Protein AF-0000000080431669 (afdb_homodimer)

Radius of gyration: 17.35 Å; Cα contacts (8 Å, |Δi|>4): 253; chains: 2; bounding box: 33×53×40 Å

Sequence (192 aa):
MTQACHAATAILHITCEDENTKEYLSDLDNMHKVVLETKNEGSLEKLATVLTEHQIPHKKWIEQPENIPTALATAPLRSRSPEVLEAFKKCCSLYRMTQACHAATAILHITCEDENTKEYLSDLDNMHKVVLETKNEGSLEKLATVLTEHQIPHKKWIEQPENIPTALATAPLRSRSPEVLEAFKKCCSLYR

pLDDT: mean 91.71, std 6.92, range [52.09, 97.75]

Solvent-accessible surface area (backbone atoms only — not comparable to full-atom values): 10993 Å² total; per-residue (Å²): 112,69,51,43,40,50,11,38,47,43,21,47,62,76,34,50,84,38,66,51,34,40,57,51,63,70,41,65,90,71,64,82,84,86,67,66,35,56,83,45,64,68,33,47,50,52,40,52,50,53,33,54,76,69,71,46,60,60,25,73,25,61,42,79,89,82,67,40,69,77,26,66,18,61,44,64,67,92,74,72,54,72,67,54,50,48,40,46,60,73,26,32,42,80,56,125,110,69,50,42,40,50,11,39,46,42,21,47,59,76,35,49,85,37,66,52,34,41,58,51,63,69,40,65,89,70,64,83,85,87,67,65,35,56,81,45,64,67,34,47,50,51,40,52,50,54,34,53,75,69,71,46,60,62,25,74,25,60,42,80,89,82,68,40,69,77,26,66,17,61,43,64,68,93,73,72,53,71,68,56,51,48,39,47,59,73,28,31,42,79,57,124

Organism: Mucor circinelloides f. circinelloides (strain 1006PhL) (NCBI:txid1220926)

Nearest PDB structures (foldseek):
  1q7s-assembly3_B  TM=7.287E-01  e=8.624E-03  Homo sapiens
  2zv3-assembly2_C  TM=7.664E-01  e=6.042E-02  Methanocaldococcus jannaschii DSM 2661
  1rlk-assembly1_A  TM=7.535E-01  e=9.665E-02  Thermoplasma acidophilum
  1q7s-assembly3_A  TM=7.183E-01  e=1.446E-01  Homo sapiens
  2zv3-assembly5_I-2  TM=7.320E-01  e=3.026E-01  Methanocaldococcus jannaschii DSM 2661

Secondary structure (DSSP, 8-state):
-HHHHHHHHHHHHHTTTSHHHHHHHT-GGG-----EEESSHHHHHHHHHHHHHTT--EEEEEETTTTEEEEEEEPP-S---HHHHHHHHHHEEE--/-HHHHHHHHHHHHHTTTSHHHHHHHT-GGG-----EEESSHHHHHHHHHHHHHTT--EEEEEETTTTEEEEEEEPP-S---HHHHHHHHHHEEE--

Structure (mmCIF, N/CA/C/O backbone):
data_AF-0000000080431669-model_v1
#
loop_
_entity.id
_entity.type
_entity.pdbx_description
1 polymer 'peptidyl-tRNA hydrolase'
#
loop_
_atom_site.group_PDB
_atom_site.id
_atom_site.type_symbol
_atom_site.label_atom_id
_atom_site.label_alt_id
_atom_site.label_comp_id
_atom_site.label_asym_id
_atom_site.label_entity_id
_atom_site.label_seq_id
_atom_site.pdbx_PDB_ins_code
_atom_site.Cartn_x
_atom_site.Cartn_y
_atom_site.Cartn_z
_atom_site.occupancy
_atom_site.B_iso_or_equiv
_atom_site.auth_seq_id
_atom_site.auth_comp_id
_atom_site.auth_asym_id
_atom_site.auth_atom_id
_atom_site.pdbx_PDB_model_num
ATOM 1 N N . MET A 1 1 ? 9.859 1.771 1.278 1 65.81 1 MET A N 1
ATOM 2 C CA . MET A 1 1 ? 8.75 1.591 0.352 1 65.81 1 MET A CA 1
ATOM 3 C C . MET A 1 1 ? 7.672 0.699 0.962 1 65.81 1 MET A C 1
ATOM 5 O O . MET A 1 1 ? 6.492 1.06 0.971 1 65.81 1 MET A O 1
ATOM 9 N N . THR A 1 2 ? 8.102 -0.31 1.736 1 80.06 2 THR A N 1
ATOM 10 C CA . THR A 1 2 ? 7.133 -1.214 2.348 1 80.06 2 THR A CA 1
ATOM 11 C C . THR A 1 2 ? 6.371 -0.514 3.469 1 80.06 2 THR A C 1
ATOM 13 O O . THR A 1 2 ? 5.152 -0.668 3.592 1 80.06 2 THR A O 1
ATOM 16 N N . GLN A 1 3 ? 7.051 0.441 4.066 1 86.44 3 GLN A N 1
ATOM 17 C CA . GLN A 1 3 ? 6.457 1.105 5.223 1 86.44 3 GLN A CA 1
ATOM 18 C C . GLN A 1 3 ? 5.367 2.082 4.797 1 86.44 3 GLN A C 1
ATOM 20 O O . GLN A 1 3 ? 4.309 2.154 5.426 1 86.44 3 GLN A O 1
ATOM 25 N N . ALA A 1 4 ? 5.629 2.77 3.707 1 89.62 4 ALA A N 1
ATOM 26 C CA . ALA A 1 4 ? 4.617 3.68 3.174 1 89.62 4 ALA A CA 1
ATOM 27 C C . ALA A 1 4 ? 3.373 2.916 2.73 1 89.62 4 ALA A C 1
ATOM 29 O O . ALA A 1 4 ? 2.25 3.395 2.904 1 89.62 4 ALA A O 1
ATOM 30 N N . CYS A 1 5 ? 3.592 1.761 2.24 1 91.06 5 CYS A N 1
ATOM 31 C CA . CYS A 1 5 ? 2.469 0.933 1.815 1 91.06 5 CYS A CA 1
ATOM 32 C C . CYS A 1 5 ? 1.636 0.488 3.012 1 91.06 5 CYS A C 1
ATOM 34 O O . CYS A 1 5 ? 0.406 0.459 2.943 1 91.06 5 CYS A O 1
ATOM 36 N N . HIS A 1 6 ? 2.371 0.183 4.129 1 92.69 6 HIS A N 1
ATOM 37 C CA . HIS A 1 6 ? 1.657 -0.188 5.344 1 92.69 6 HIS A CA 1
ATOM 38 C C . HIS A 1 6 ? 0.821 0.975 5.867 1 92.69 6 HIS A C 1
ATOM 40 O O . HIS A 1 6 ? -0.357 0.804 6.188 1 92.69 6 HIS A O 1
ATOM 46 N N . ALA A 1 7 ? 1.429 2.115 5.895 1 94.81 7 ALA A N 1
ATOM 47 C CA . ALA A 1 7 ? 0.715 3.303 6.359 1 94.81 7 ALA A CA 1
ATOM 48 C C . ALA A 1 7 ? -0.489 3.602 5.469 1 94.81 7 ALA A C 1
ATOM 50 O O . ALA A 1 7 ? -1.577 3.9 5.969 1 94.81 7 ALA A O 1
ATOM 51 N N . ALA A 1 8 ? -0.297 3.449 4.156 1 94.38 8 ALA A N 1
ATOM 52 C CA . ALA A 1 8 ? -1.372 3.709 3.203 1 94.38 8 ALA A CA 1
ATOM 53 C C . ALA A 1 8 ? -2.52 2.719 3.385 1 94.38 8 ALA A C 1
ATOM 55 O O . ALA A 1 8 ? -3.688 3.113 3.422 1 94.38 8 ALA A O 1
ATOM 56 N N . THR A 1 9 ? -2.168 1.545 3.564 1 93.94 9 THR A N 1
ATOM 57 C CA . THR A 1 9 ? -3.174 0.508 3.77 1 93.94 9 THR A CA 1
ATOM 58 C C . THR A 1 9 ? -3.947 0.754 5.062 1 93.94 9 THR A C 1
ATOM 60 O O . THR A 1 9 ? -5.18 0.685 5.078 1 93.94 9 THR A O 1
ATOM 63 N N . ALA A 1 10 ? -3.229 1.05 6.094 1 95.19 10 ALA A N 1
ATOM 64 C CA . ALA A 1 10 ? -3.844 1.271 7.398 1 95.19 10 ALA A CA 1
ATOM 65 C C . ALA A 1 10 ? -4.828 2.436 7.352 1 95.19 10 ALA A C 1
ATOM 67 O O . ALA A 1 10 ? -5.953 2.326 7.844 1 95.19 10 ALA A O 1
ATOM 68 N N . ILE A 1 11 ? -4.469 3.496 6.719 1 97.12 11 ILE A N 1
ATOM 69 C CA . ILE A 1 11 ? -5.301 4.691 6.754 1 97.12 11 ILE A CA 1
ATOM 70 C C . ILE A 1 11 ? -6.551 4.477 5.902 1 97.12 11 ILE A C 1
ATOM 72 O O . ILE A 1 11 ? -7.633 4.969 6.238 1 97.12 11 ILE A O 1
ATOM 76 N N . LEU A 1 12 ? -6.418 3.666 4.836 1 95.88 12 LEU A N 1
ATOM 77 C CA . LEU A 1 12 ? -7.586 3.369 4.016 1 95.88 12 LEU A CA 1
ATOM 78 C C . LEU A 1 12 ? -8.586 2.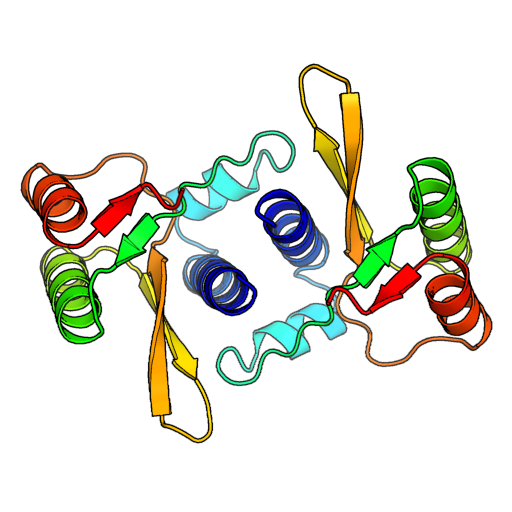514 4.789 1 95.88 12 LEU A C 1
ATOM 80 O O . LEU A 1 12 ? -9.797 2.674 4.633 1 95.88 12 LEU A O 1
ATOM 84 N N . HIS A 1 13 ? -8.062 1.683 5.602 1 94.19 13 HIS A N 1
ATOM 85 C CA . HIS A 1 13 ? -8.938 0.888 6.457 1 94.19 13 HIS A CA 1
ATOM 86 C C . HIS A 1 13 ? -9.602 1.754 7.52 1 94.19 13 HIS A C 1
ATOM 88 O O . HIS A 1 13 ? -10.812 1.662 7.73 1 94.19 13 HIS A O 1
ATOM 94 N N . ILE A 1 14 ? -8.844 2.619 8.125 1 95.81 14 ILE A N 1
ATOM 95 C CA . ILE A 1 14 ? -9.312 3.482 9.211 1 95.81 14 ILE A CA 1
ATOM 96 C C . ILE A 1 14 ? -10.406 4.406 8.688 1 95.81 14 ILE A C 1
ATOM 98 O O . ILE A 1 14 ? -11.391 4.668 9.391 1 95.81 14 ILE A O 1
ATOM 102 N N . THR A 1 15 ? -10.25 4.785 7.445 1 97.06 15 THR A N 1
ATOM 103 C CA . THR A 1 15 ? -11.18 5.77 6.895 1 97.06 15 THR A CA 1
ATOM 104 C C . THR A 1 15 ? -12.117 5.125 5.887 1 97.06 15 THR A C 1
ATOM 106 O O . THR A 1 15 ? -12.594 5.785 4.961 1 97.06 15 THR A O 1
ATOM 109 N N . CYS A 1 16 ? -12.305 3.855 5.98 1 93.69 16 CYS A N 1
ATOM 110 C CA . CYS A 1 16 ? -13.023 3.074 4.98 1 93.69 16 CYS A CA 1
ATOM 111 C C . CYS A 1 16 ? -14.461 3.562 4.832 1 93.69 16 CYS A C 1
ATOM 113 O O . CYS A 1 16 ? -15.07 3.396 3.777 1 93.69 16 CYS A O 1
ATOM 115 N N . GLU A 1 17 ? -15.039 4.273 5.84 1 94.56 17 GLU A N 1
ATOM 116 C CA . GLU A 1 17 ? -16.422 4.746 5.789 1 94.56 17 GLU A CA 1
ATOM 117 C C . GLU A 1 17 ? -16.484 6.199 5.332 1 94.56 17 GLU A C 1
ATOM 119 O O . GLU A 1 17 ? -17.578 6.738 5.117 1 94.56 17 GLU A O 1
ATOM 124 N N . ASP A 1 18 ? -15.336 6.82 5.219 1 96 18 ASP A N 1
ATOM 125 C CA . ASP A 1 18 ? -15.297 8.195 4.727 1 96 18 ASP A CA 1
ATOM 126 C C . ASP A 1 18 ? -15.617 8.25 3.232 1 96 18 ASP A C 1
ATOM 128 O O . ASP A 1 18 ? -15.195 7.379 2.469 1 96 18 ASP A O 1
ATOM 132 N N . GLU A 1 19 ? -16.25 9.242 2.801 1 95.62 19 GLU A N 1
ATOM 133 C CA . GLU A 1 19 ? -16.672 9.383 1.41 1 95.62 19 GLU A CA 1
ATOM 134 C C . GLU A 1 19 ? -15.477 9.445 0.471 1 95.62 19 GLU A C 1
ATOM 136 O O . GLU A 1 19 ? -15.492 8.828 -0.599 1 95.62 19 GLU A O 1
ATOM 141 N N . ASN A 1 20 ? -14.5 10.18 0.853 1 94.5 20 ASN A N 1
ATOM 142 C CA . ASN A 1 20 ? -13.305 10.297 0.014 1 94.5 20 ASN A CA 1
ATOM 143 C C . ASN A 1 20 ? -12.633 8.938 -0.188 1 94.5 20 ASN A C 1
ATOM 145 O O . ASN A 1 20 ? -12.188 8.625 -1.293 1 94.5 20 ASN A O 1
ATOM 149 N N . THR A 1 21 ? -12.531 8.172 0.882 1 96.19 21 THR A N 1
ATOM 150 C CA . THR A 1 21 ? -11.914 6.855 0.802 1 96.19 21 THR A CA 1
ATOM 151 C C . THR A 1 21 ? -12.758 5.91 -0.044 1 96.19 21 THR A C 1
ATOM 153 O O . THR A 1 21 ? -12.227 5.18 -0.886 1 96.19 21 THR A O 1
ATOM 156 N N . LYS A 1 22 ? -14.062 5.984 0.138 1 95.38 22 LYS A N 1
ATOM 157 C CA . LYS A 1 22 ? -14.961 5.16 -0.662 1 95.38 22 LYS A CA 1
ATOM 158 C C . LYS A 1 22 ? -14.82 5.477 -2.148 1 95.38 22 LYS A C 1
ATOM 160 O O . LYS A 1 22 ? -14.758 4.566 -2.979 1 95.38 22 LYS A O 1
ATOM 165 N N . GLU A 1 23 ? -14.828 6.707 -2.414 1 94.94 23 GLU A N 1
ATOM 166 C CA . GLU A 1 23 ? -14.68 7.121 -3.807 1 94.94 23 GLU A CA 1
ATOM 167 C C . GLU A 1 23 ? -13.352 6.633 -4.383 1 94.94 23 GLU A C 1
ATOM 169 O O . GLU A 1 23 ? -13.305 6.129 -5.508 1 94.94 23 GLU A O 1
ATOM 174 N N . TYR A 1 24 ? -12.305 6.746 -3.637 1 94.69 24 TYR A N 1
ATOM 175 C CA . TYR A 1 24 ? -10.969 6.324 -4.039 1 94.69 24 TYR A CA 1
ATOM 176 C C . TYR A 1 24 ? -10.938 4.832 -4.355 1 94.69 24 TYR A C 1
ATOM 178 O O . TYR A 1 24 ? -10.359 4.414 -5.359 1 94.69 24 TYR A O 1
ATOM 186 N N . LEU A 1 25 ? -11.633 4.047 -3.537 1 94.44 25 LEU A N 1
ATOM 187 C CA . LEU A 1 25 ? -11.586 2.592 -3.639 1 94.44 25 LEU A CA 1
ATOM 188 C C . LEU A 1 25 ? -12.641 2.082 -4.613 1 94.44 25 LEU A C 1
ATOM 190 O O . LEU A 1 25 ? -12.688 0.889 -4.922 1 94.44 25 LEU A O 1
ATOM 194 N N . SER A 1 26 ? -13.484 3 -5.137 1 93.62 26 SER A N 1
A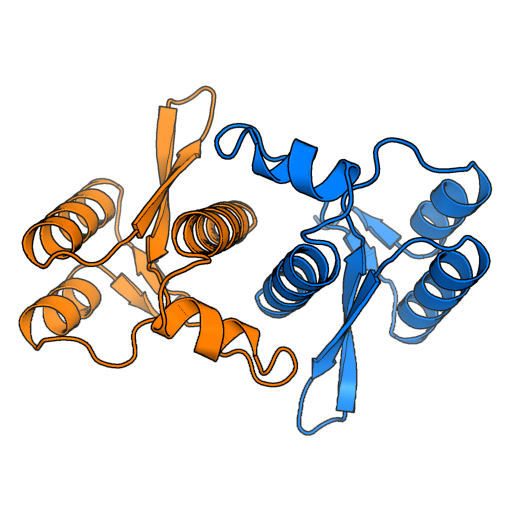TOM 195 C CA . SER A 1 26 ? -14.562 2.611 -6.039 1 93.62 26 SER A CA 1
ATOM 196 C C . SER A 1 26 ? -14.039 2.361 -7.449 1 93.62 26 SER A C 1
ATOM 198 O O . SER A 1 26 ? -14.711 1.732 -8.266 1 93.62 26 SER A O 1
ATOM 200 N N . ASP A 1 27 ? -12.836 2.883 -7.797 1 91.5 27 ASP A N 1
ATOM 201 C CA . ASP A 1 27 ? -12.195 2.664 -9.086 1 91.5 27 ASP A CA 1
ATOM 202 C C . ASP A 1 27 ? -10.766 2.152 -8.914 1 91.5 27 ASP A C 1
ATOM 204 O O . ASP A 1 27 ? -9.805 2.889 -9.141 1 91.5 27 ASP A O 1
ATOM 208 N N . LEU A 1 28 ? -10.641 0.908 -8.68 1 91.38 28 LEU A N 1
ATOM 209 C CA . LEU A 1 28 ? -9.391 0.284 -8.258 1 91.38 28 LEU A CA 1
ATOM 210 C C . LEU A 1 28 ? -8.383 0.273 -9.398 1 91.38 28 LEU A C 1
ATOM 212 O O . LEU A 1 28 ? -7.172 0.18 -9.164 1 91.38 28 LEU A O 1
ATOM 216 N N . ASP A 1 29 ? -8.758 0.369 -10.625 1 89.31 29 ASP A N 1
ATOM 217 C CA . ASP A 1 29 ? -7.855 0.318 -11.766 1 89.31 29 ASP A CA 1
ATOM 218 C C . ASP A 1 29 ? -7.273 1.697 -12.07 1 89.31 29 ASP A C 1
ATOM 220 O O . ASP A 1 29 ? -6.332 1.82 -12.852 1 89.31 29 ASP A O 1
ATOM 224 N N . ASN A 1 30 ? -7.855 2.779 -11.383 1 87 30 ASN A N 1
ATOM 225 C CA . ASN A 1 30 ? -7.414 4.148 -11.633 1 87 30 ASN A CA 1
ATOM 226 C C . ASN A 1 30 ? -7.008 4.852 -10.336 1 87 30 ASN A C 1
ATOM 228 O O . ASN A 1 30 ? -7.23 6.055 -10.188 1 87 30 ASN A O 1
ATOM 232 N N . MET A 1 31 ? -6.484 4.039 -9.43 1 87 31 MET A N 1
ATOM 233 C CA . MET A 1 31 ? -5.984 4.629 -8.195 1 87 31 MET A CA 1
ATOM 234 C C . MET A 1 31 ? -4.719 5.441 -8.445 1 87 31 MET A C 1
ATOM 236 O O . MET A 1 31 ? -3.842 5.012 -9.195 1 87 31 MET A O 1
ATOM 240 N N . HIS A 1 32 ? -4.637 6.664 -7.914 1 83.44 32 HIS A N 1
ATOM 241 C CA . HIS A 1 32 ? -3.453 7.512 -8.023 1 83.44 32 HIS A CA 1
ATOM 242 C C . HIS A 1 32 ? -2.838 7.773 -6.652 1 83.44 32 HIS A C 1
ATOM 244 O O . HIS A 1 32 ? -3.557 8.016 -5.68 1 83.44 32 HIS A O 1
ATOM 250 N N . LYS A 1 33 ? -1.523 7.504 -6.617 1 83.88 33 LYS A N 1
ATOM 251 C CA . LYS A 1 33 ? -0.802 7.773 -5.375 1 83.88 33 LYS A CA 1
ATOM 252 C C . LYS A 1 33 ? 0.372 8.719 -5.617 1 83.88 33 LYS A C 1
ATOM 254 O O . LYS A 1 33 ? 0.95 8.734 -6.707 1 83.88 33 LYS A O 1
ATOM 259 N N . VAL A 1 34 ? 0.551 9.586 -4.617 1 85.38 34 VAL A N 1
ATOM 260 C CA . VAL A 1 34 ? 1.75 10.414 -4.586 1 85.38 34 VAL A CA 1
ATOM 261 C C . VAL A 1 34 ? 2.648 9.984 -3.43 1 85.38 34 VAL A C 1
ATOM 263 O O . VAL A 1 34 ? 2.172 9.773 -2.311 1 85.38 34 VAL A O 1
ATOM 266 N N . VAL A 1 35 ? 3.887 9.672 -3.811 1 88.38 35 VAL A N 1
ATOM 267 C CA . VAL A 1 35 ? 4.852 9.328 -2.773 1 88.38 35 VAL A CA 1
ATOM 268 C C . VAL A 1 35 ? 5.883 10.445 -2.635 1 88.38 35 VAL A C 1
ATOM 270 O O . VAL A 1 35 ? 6.5 10.852 -3.621 1 88.38 35 VAL A O 1
ATOM 273 N N . LEU A 1 36 ? 5.973 10.914 -1.499 1 90.31 36 LEU A N 1
ATOM 274 C CA . LEU A 1 36 ? 6.922 11.984 -1.192 1 90.31 36 LEU A CA 1
ATOM 275 C C . LEU A 1 36 ? 7.922 11.531 -0.131 1 90.31 36 LEU A C 1
ATOM 277 O O . LEU A 1 36 ? 7.656 10.586 0.615 1 90.31 36 LEU A O 1
ATOM 281 N N . GLU A 1 37 ? 9.086 12.117 -0.194 1 90.81 37 GLU A N 1
ATOM 282 C CA . GLU A 1 37 ? 10.109 11.867 0.819 1 90.81 37 GLU A CA 1
ATOM 283 C C . GLU A 1 37 ? 10.234 13.062 1.768 1 90.81 37 GLU A C 1
ATOM 285 O O . GLU A 1 37 ? 10.297 14.211 1.327 1 90.81 37 GLU A O 1
ATOM 290 N N . THR A 1 38 ? 10.195 12.68 2.998 1 92.19 38 THR A N 1
ATOM 291 C CA . THR A 1 38 ? 10.438 13.742 3.967 1 92.19 38 THR A CA 1
ATOM 292 C C . THR A 1 38 ? 11.93 13.93 4.211 1 92.19 38 THR A C 1
ATOM 294 O O . THR A 1 38 ? 12.711 12.984 4.055 1 92.19 38 THR A O 1
ATOM 297 N N . LYS A 1 39 ? 12.352 15.047 4.684 1 88.5 39 LYS A N 1
ATOM 298 C CA . LYS A 1 39 ? 13.75 15.398 4.887 1 88.5 39 LYS A CA 1
ATOM 299 C C . LYS A 1 39 ? 14.352 14.617 6.051 1 88.5 39 LYS A C 1
ATOM 301 O O . LYS A 1 39 ? 15.5 14.172 5.988 1 88.5 39 LYS A O 1
ATOM 306 N N . ASN A 1 40 ? 13.695 14.57 7.164 1 90.06 40 ASN A N 1
ATOM 307 C CA . ASN A 1 40 ? 14.078 13.852 8.375 1 90.06 40 ASN A CA 1
ATOM 308 C C . ASN A 1 40 ? 12.875 13.57 9.266 1 90.06 40 ASN A C 1
ATOM 310 O O . ASN A 1 40 ? 11.742 13.914 8.914 1 90.06 40 ASN A O 1
ATOM 314 N N . GLU A 1 41 ? 13.125 12.961 10.289 1 90.19 41 GLU A N 1
ATOM 315 C CA . GLU A 1 41 ? 12.07 12.609 11.242 1 90.19 41 GLU A CA 1
ATOM 316 C C . GLU A 1 41 ? 11.328 13.852 11.727 1 90.19 41 GLU A C 1
ATOM 318 O O . GLU A 1 41 ? 10.109 13.828 11.891 1 90.19 41 GLU A O 1
ATOM 323 N N . GLY A 1 42 ? 12.07 14.906 12 1 93.38 42 GLY A N 1
ATOM 324 C CA . GLY A 1 42 ? 11.453 16.141 12.438 1 93.38 42 GLY A CA 1
ATOM 325 C C . GLY A 1 42 ? 10.445 16.688 11.438 1 93.38 42 GLY A C 1
ATOM 326 O O . GLY A 1 42 ? 9.367 17.141 11.828 1 93.38 42 GLY A O 1
ATOM 327 N N . SER A 1 43 ? 10.758 16.641 10.172 1 95.06 43 SER A N 1
ATOM 328 C CA . SER A 1 43 ? 9.852 17.109 9.133 1 95.06 43 SER A CA 1
ATOM 329 C C . SER A 1 43 ? 8.602 16.25 9.055 1 95.06 43 SER A C 1
ATOM 331 O O . SER A 1 43 ? 7.504 16.75 8.797 1 95.06 43 SER A O 1
ATOM 333 N N . LEU A 1 44 ? 8.789 15 9.219 1 96.06 44 LEU A N 1
ATOM 334 C CA . LEU A 1 44 ? 7.637 14.102 9.227 1 96.06 44 LEU A CA 1
ATOM 335 C C . LEU A 1 44 ? 6.68 14.453 10.359 1 96.06 44 LEU A C 1
ATOM 337 O O . LEU A 1 44 ? 5.461 14.492 10.164 1 96.06 44 LEU A O 1
ATOM 341 N N . GLU A 1 45 ? 7.246 14.75 11.508 1 95.69 45 GLU A N 1
ATOM 342 C CA . GLU A 1 45 ? 6.434 15.117 12.664 1 95.69 45 GLU A CA 1
ATOM 343 C C . GLU A 1 45 ? 5.746 16.453 12.453 1 95.69 45 GLU A C 1
ATOM 345 O O . GLU A 1 45 ? 4.598 16.641 12.859 1 95.69 45 GLU A O 1
ATOM 350 N N . LYS A 1 46 ? 6.473 17.312 11.898 1 95.81 46 LYS A N 1
ATOM 351 C CA . LYS A 1 46 ? 5.875 18.609 11.594 1 95.81 46 LYS A CA 1
ATOM 352 C C . LYS A 1 46 ? 4.691 18.469 10.641 1 95.81 46 LYS A C 1
ATOM 354 O O . LYS A 1 46 ? 3.645 19.078 10.844 1 95.81 46 LYS A O 1
ATOM 359 N N . LEU A 1 47 ? 4.859 17.688 9.633 1 96.75 47 LEU A N 1
ATOM 360 C CA . LEU A 1 47 ? 3.773 17.422 8.695 1 96.75 47 LEU A CA 1
ATOM 361 C C . LEU A 1 47 ? 2.572 16.812 9.406 1 96.75 47 LEU A C 1
ATOM 363 O O . LEU A 1 47 ? 1.438 17.25 9.203 1 96.75 47 LEU A O 1
ATOM 367 N N . ALA A 1 48 ? 2.842 15.82 10.234 1 97.12 48 ALA A N 1
ATOM 368 C CA . ALA A 1 48 ? 1.774 15.164 10.984 1 97.12 48 ALA A CA 1
ATOM 369 C C . ALA A 1 48 ? 0.994 16.172 11.828 1 97.12 48 ALA A C 1
ATOM 371 O O . ALA A 1 48 ? -0.234 16.109 11.906 1 97.12 48 ALA A O 1
ATOM 372 N N . THR A 1 49 ? 1.711 17.062 12.43 1 97.38 49 THR A N 1
ATOM 373 C CA . THR A 1 49 ? 1.091 18.094 13.258 1 97.38 49 THR A CA 1
ATOM 374 C C . THR A 1 49 ? 0.164 18.969 12.422 1 97.38 49 THR A C 1
ATOM 376 O O . THR A 1 49 ? -0.975 19.234 12.82 1 97.38 49 THR A O 1
ATOM 379 N N . VAL A 1 50 ? 0.609 19.375 11.273 1 96.69 50 VAL A N 1
ATOM 380 C CA . VAL A 1 50 ? -0.193 20.219 10.398 1 96.69 50 VAL A CA 1
ATOM 381 C C . VAL A 1 50 ? -1.437 19.453 9.938 1 96.69 50 VAL A C 1
ATOM 383 O O . VAL A 1 50 ? -2.539 20.016 9.93 1 96.69 50 VAL A O 1
ATOM 386 N N . LEU A 1 51 ? -1.297 18.25 9.562 1 97.19 51 LEU A N 1
ATOM 387 C CA . LEU A 1 51 ? -2.422 17.422 9.117 1 97.19 51 LEU A CA 1
ATOM 388 C C . LEU A 1 51 ? -3.463 17.297 10.227 1 97.19 51 LEU A C 1
ATOM 390 O O . LEU A 1 51 ? -4.664 17.391 9.969 1 97.19 51 LEU A O 1
ATOM 394 N N . THR A 1 52 ? -2.959 17.109 11.438 1 97.44 52 THR A N 1
ATOM 395 C CA . THR A 1 52 ? -3.85 16.984 12.586 1 97.44 52 THR A CA 1
ATOM 396 C C . THR A 1 52 ? -4.598 18.297 12.828 1 97.44 52 THR A C 1
ATOM 398 O O . THR A 1 52 ? -5.809 18.297 13.062 1 97.44 52 THR A O 1
ATOM 401 N N . GLU A 1 53 ? -3.943 19.328 12.781 1 96.81 53 GLU A N 1
ATOM 402 C CA . GLU A 1 53 ? -4.535 20.656 13 1 96.81 53 GLU A CA 1
ATOM 403 C C . GLU A 1 53 ? -5.633 20.938 11.977 1 96.81 53 GLU A C 1
ATOM 405 O O . GLU A 1 53 ? -6.609 21.625 12.289 1 96.81 53 GLU A O 1
ATOM 410 N N . HIS A 1 54 ? -5.52 20.375 10.82 1 95.69 54 HIS A N 1
ATOM 411 C CA . HIS A 1 54 ? -6.477 20.656 9.75 1 95.69 54 HIS A CA 1
ATOM 412 C C . HIS A 1 54 ? -7.438 19.484 9.562 1 95.69 54 HIS A C 1
ATOM 414 O O . HIS A 1 54 ? -8.133 19.406 8.547 1 95.69 54 HIS A O 1
ATOM 420 N N . GLN A 1 55 ? -7.395 18.484 10.453 1 95.31 55 GLN A N 1
ATOM 421 C CA . GLN A 1 55 ? -8.336 17.375 10.547 1 95.31 55 GLN A CA 1
ATOM 422 C C . GLN A 1 55 ? -8.25 16.484 9.312 1 95.31 55 GLN A C 1
ATOM 424 O O . GLN A 1 55 ? -9.281 16.031 8.797 1 95.31 55 GLN A O 1
ATOM 429 N N . ILE A 1 56 ? -7.074 16.344 8.836 1 96.19 56 ILE A N 1
ATOM 430 C CA . ILE A 1 56 ? -6.824 15.398 7.754 1 96.19 56 ILE A CA 1
ATOM 431 C C . ILE A 1 56 ? -6.445 14.039 8.336 1 96.19 56 ILE A C 1
ATOM 433 O O . ILE A 1 56 ? -5.383 13.891 8.945 1 96.19 56 ILE A O 1
ATOM 437 N N . PRO A 1 57 ? -7.266 13.07 8.172 1 97.5 57 PRO A N 1
ATOM 438 C CA . PRO A 1 57 ? -6.914 11.75 8.695 1 97.5 57 PRO A CA 1
ATOM 439 C C . PRO A 1 57 ? -5.609 11.211 8.102 1 97.5 57 PRO A C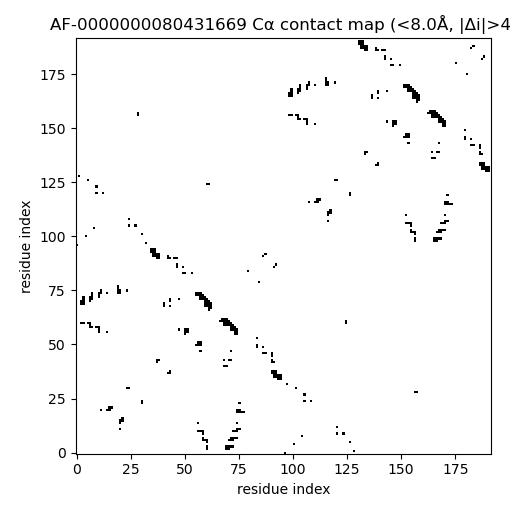 1
ATOM 441 O O . PRO A 1 57 ? -5.379 11.328 6.898 1 97.5 57 PRO A O 1
ATOM 444 N N . HIS A 1 58 ? -4.777 10.672 8.953 1 97.75 58 HIS A N 1
ATOM 445 C CA . HIS A 1 58 ? -3.488 10.125 8.539 1 97.75 58 HIS A CA 1
ATOM 446 C C . HIS A 1 58 ? -3.004 9.062 9.516 1 97.75 58 HIS A C 1
ATOM 448 O O . HIS A 1 58 ? -3.508 8.969 10.641 1 97.75 58 HIS A O 1
ATOM 454 N N . LYS A 1 59 ? -2.148 8.195 9.008 1 97.12 59 LYS A N 1
ATOM 455 C CA . LYS A 1 59 ? -1.54 7.129 9.797 1 97.12 59 LYS A CA 1
ATOM 456 C C . LYS A 1 59 ? -0.018 7.172 9.695 1 97.12 59 LYS A C 1
ATOM 458 O O . LYS A 1 59 ? 0.538 7.203 8.594 1 97.12 59 LYS A O 1
ATOM 463 N N . LYS A 1 60 ? 0.611 7.234 10.859 1 96.31 60 LYS A N 1
ATOM 464 C CA . LYS A 1 60 ? 2.061 7.07 10.93 1 96.31 60 LYS A CA 1
ATOM 465 C C . LYS A 1 60 ? 2.438 5.605 11.125 1 96.31 60 LYS A C 1
ATOM 467 O O . LYS A 1 60 ? 1.81 4.895 11.914 1 96.31 60 LYS A O 1
ATOM 472 N N . TRP A 1 61 ? 3.432 5.219 10.383 1 94.19 61 TRP A N 1
ATOM 473 C CA . TRP A 1 61 ? 3.996 3.893 10.609 1 94.19 61 TRP A CA 1
ATOM 474 C C . TRP A 1 61 ? 5.223 3.971 11.516 1 94.19 61 TRP A C 1
ATOM 476 O O . TRP A 1 61 ? 6.18 4.684 11.211 1 94.19 61 TRP A O 1
ATOM 486 N N . ILE A 1 62 ? 5.195 3.207 12.539 1 93.12 62 ILE A N 1
ATOM 487 C CA . ILE A 1 62 ? 6.289 3.188 13.508 1 93.12 62 ILE A CA 1
ATOM 488 C C . ILE A 1 62 ? 7.113 1.917 13.328 1 93.12 62 ILE A C 1
ATOM 490 O O . ILE A 1 62 ? 6.602 0.808 13.492 1 93.12 62 ILE A O 1
ATOM 494 N N . GLU A 1 63 ? 8.344 2.15 12.953 1 88.19 63 GLU A N 1
ATOM 495 C CA . GLU A 1 63 ? 9.25 1.021 12.758 1 88.19 63 GLU A CA 1
ATOM 496 C C . GLU A 1 63 ? 9.688 0.431 14.094 1 88.19 63 GLU A C 1
ATOM 498 O O . GLU A 1 63 ? 10.078 1.165 15.008 1 88.19 63 GLU A O 1
ATOM 503 N N . GLN A 1 64 ? 9.43 -0.857 14.195 1 87.38 64 GLN A N 1
ATOM 504 C CA . GLN A 1 64 ? 9.859 -1.582 15.383 1 87.38 64 GLN A CA 1
ATOM 505 C C . GLN A 1 64 ? 11.172 -2.324 15.133 1 87.38 64 GLN A C 1
ATOM 507 O O . GLN A 1 64 ? 11.445 -2.73 14 1 87.38 64 GLN A O 1
ATOM 512 N N . PRO A 1 65 ? 12.102 -2.383 16.141 1 89.69 65 PRO A N 1
ATOM 513 C CA . PRO A 1 65 ? 11.969 -2.049 17.547 1 89.69 65 PRO A CA 1
ATOM 514 C C . PRO A 1 65 ? 12.398 -0.616 17.859 1 89.69 65 PRO A C 1
ATOM 516 O O . PRO A 1 65 ? 12.242 -0.154 19 1 89.69 65 PRO A O 1
ATOM 519 N N . GLU A 1 66 ? 12.945 0.156 16.906 1 88.31 66 GLU A N 1
ATOM 520 C CA . GLU A 1 66 ? 13.477 1.498 17.125 1 88.31 66 GLU A CA 1
ATOM 521 C C . GLU A 1 66 ? 12.375 2.467 17.547 1 88.31 66 GLU A C 1
ATOM 523 O O . GLU A 1 66 ? 12.656 3.508 18.156 1 88.31 66 GLU A O 1
ATOM 528 N N . ASN A 1 67 ? 11.078 2.162 17.281 1 90.5 67 ASN A N 1
ATOM 529 C CA . ASN A 1 67 ? 9.922 2.961 17.672 1 90.5 67 ASN A CA 1
ATOM 530 C C . ASN A 1 67 ? 9.977 4.363 17.062 1 90.5 67 ASN A C 1
ATOM 532 O O . ASN A 1 67 ? 9.727 5.352 17.75 1 90.5 67 ASN A O 1
ATOM 536 N N . ILE A 1 68 ? 10.391 4.434 15.797 1 91.12 68 ILE A N 1
ATOM 537 C CA . ILE A 1 68 ? 10.492 5.719 15.109 1 91.12 68 ILE A CA 1
ATOM 538 C C . ILE A 1 68 ? 9.531 5.742 13.922 1 91.12 68 ILE A C 1
ATOM 540 O O . ILE A 1 68 ? 9.367 4.738 13.227 1 91.12 68 ILE A O 1
ATOM 544 N N . PRO A 1 69 ? 8.961 6.898 13.766 1 93.62 69 PRO A N 1
ATOM 545 C CA . PRO A 1 69 ? 8.125 7.016 12.578 1 93.62 69 PRO A CA 1
ATOM 546 C C . PRO A 1 69 ? 8.93 6.996 11.281 1 93.62 69 PRO A C 1
ATOM 548 O O . PRO A 1 69 ? 9.898 7.742 11.141 1 93.62 69 PRO A O 1
ATOM 551 N N . THR A 1 70 ? 8.547 6.141 10.352 1 92.69 70 THR A N 1
ATOM 552 C CA . THR A 1 70 ? 9.312 6.008 9.117 1 92.69 70 THR A CA 1
ATOM 553 C C . THR A 1 70 ? 8.453 6.34 7.906 1 92.69 70 THR A C 1
ATOM 555 O O . THR A 1 70 ? 8.969 6.523 6.801 1 92.69 70 THR A O 1
ATOM 558 N N . ALA A 1 71 ? 7.141 6.387 8.094 1 94.12 71 ALA A N 1
ATOM 559 C CA . ALA A 1 71 ? 6.242 6.715 6.988 1 94.12 71 ALA A CA 1
ATOM 560 C C . ALA A 1 71 ? 4.93 7.305 7.504 1 94.12 71 ALA A C 1
ATOM 562 O O . ALA A 1 71 ? 4.578 7.125 8.672 1 94.12 71 ALA A O 1
ATOM 563 N N . LEU A 1 72 ? 4.27 8.016 6.672 1 96.69 72 LEU A N 1
ATOM 564 C CA . LEU A 1 72 ? 2.969 8.609 6.945 1 96.69 72 LEU A CA 1
ATOM 565 C C . LEU A 1 72 ? 2.094 8.602 5.695 1 96.69 72 LEU A C 1
ATOM 567 O O . LEU A 1 72 ? 2.574 8.898 4.598 1 96.69 72 LEU A O 1
ATOM 571 N N . ALA A 1 73 ? 0.886 8.227 5.898 1 96.62 73 ALA A N 1
ATOM 572 C CA . ALA A 1 73 ? -0.07 8.281 4.797 1 96.62 73 ALA A CA 1
ATOM 573 C C . ALA A 1 73 ? -1.323 9.055 5.195 1 96.62 73 ALA A C 1
ATOM 575 O O . ALA A 1 73 ? -1.821 8.906 6.316 1 96.62 73 ALA A O 1
ATOM 576 N N . THR A 1 74 ? -1.773 9.836 4.277 1 97.19 74 THR A N 1
ATOM 577 C CA . THR A 1 74 ? -3.059 10.5 4.477 1 97.19 74 THR A CA 1
ATOM 578 C C . THR A 1 74 ? -4.188 9.688 3.846 1 97.19 74 THR A C 1
ATOM 580 O O . THR A 1 74 ? -3.951 8.891 2.934 1 97.19 74 THR A O 1
ATOM 583 N N . ALA A 1 75 ? -5.387 9.93 4.422 1 96.56 75 ALA A N 1
ATOM 584 C CA . ALA A 1 75 ? -6.555 9.5 3.656 1 96.56 75 ALA A CA 1
ATOM 585 C C . ALA A 1 75 ? -6.613 10.203 2.301 1 96.56 75 ALA A C 1
ATOM 587 O O . ALA A 1 75 ? -5.941 11.211 2.09 1 96.56 75 ALA A O 1
ATOM 588 N N . PRO A 1 76 ? -7.312 9.555 1.33 1 95.31 76 PRO A N 1
ATOM 589 C CA . PRO A 1 76 ? -7.5 10.258 0.058 1 95.31 76 PRO A CA 1
ATOM 590 C C . PRO A 1 76 ? -8.086 11.656 0.236 1 95.31 76 PRO A C 1
ATOM 592 O O . PRO A 1 76 ? -9.016 11.844 1.021 1 95.31 76 PRO A O 1
ATOM 595 N N . LEU A 1 77 ? -7.438 12.555 -0.399 1 91.94 77 LEU A N 1
ATOM 596 C CA . LEU A 1 77 ? -7.863 13.945 -0.306 1 91.94 77 LEU A CA 1
ATOM 597 C C . LEU A 1 77 ? -8.406 14.438 -1.644 1 91.94 77 LEU A C 1
ATOM 599 O O . LEU A 1 77 ? -7.75 14.281 -2.678 1 91.94 77 LEU A O 1
ATOM 603 N N . ARG A 1 78 ? -9.555 14.938 -1.642 1 87.62 78 ARG A N 1
ATOM 604 C CA . ARG A 1 78 ? -10.086 15.547 -2.852 1 87.62 78 ARG A CA 1
ATOM 605 C C . ARG A 1 78 ? -9.461 16.922 -3.094 1 87.62 78 ARG A C 1
ATOM 607 O O . ARG A 1 78 ? -9.242 17.312 -4.242 1 87.62 78 ARG A O 1
ATOM 614 N N . SER A 1 79 ? -9.305 17.641 -2.012 1 87.31 79 SER A N 1
ATOM 615 C CA . SER A 1 79 ? -8.688 18.953 -2.031 1 87.31 79 SER A CA 1
ATOM 616 C C . SER A 1 79 ? -7.824 19.188 -0.794 1 87.31 79 SER A C 1
ATOM 618 O O . SER A 1 79 ? -7.992 18.5 0.219 1 87.31 79 SER A O 1
ATOM 620 N N . ARG A 1 80 ? -6.785 20.016 -1.007 1 88.56 80 ARG A N 1
ATOM 621 C CA . ARG A 1 80 ? -5.91 20.391 0.098 1 88.56 80 ARG A CA 1
ATOM 622 C C . ARG A 1 80 ? -5.898 21.906 0.291 1 88.56 80 ARG A C 1
ATOM 624 O O . ARG A 1 80 ? -5.824 22.656 -0.681 1 88.56 80 ARG A O 1
ATOM 631 N N . SER A 1 81 ? -6.051 22.297 1.521 1 92.81 81 SER A N 1
ATOM 632 C CA . SER A 1 81 ? -5.934 23.734 1.805 1 92.81 81 SER A CA 1
ATOM 633 C C . SER A 1 81 ? -4.539 24.25 1.472 1 92.81 81 SER A C 1
ATOM 635 O O . SER A 1 81 ? -3.588 23.469 1.376 1 92.81 81 SER A O 1
ATOM 637 N N . PRO A 1 82 ? -4.438 25.531 1.258 1 94.19 82 PRO A N 1
ATOM 638 C CA . PRO A 1 82 ? -3.117 26.109 1.009 1 94.19 82 PRO A CA 1
ATOM 639 C C . PRO A 1 82 ? -2.107 25.781 2.105 1 94.19 82 PRO A C 1
ATOM 641 O O . PRO A 1 82 ? -0.927 25.562 1.817 1 94.19 82 PRO A O 1
ATOM 644 N N . GLU A 1 83 ? -2.629 25.719 3.316 1 94 83 GLU A N 1
ATOM 645 C CA 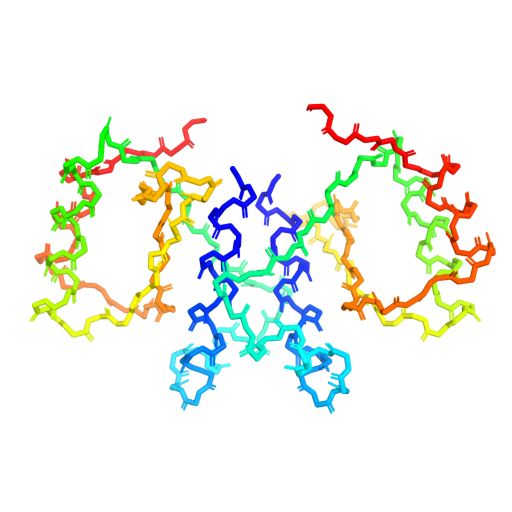. GLU A 1 83 ? -1.744 25.422 4.441 1 94 83 GLU A CA 1
ATOM 646 C C . GLU A 1 83 ? -1.2 24 4.359 1 94 83 GLU A C 1
ATOM 648 O O . GLU A 1 83 ? -0.021 23.766 4.629 1 94 83 GLU A O 1
ATOM 653 N N . VAL A 1 84 ? -2.059 23.109 4.031 1 93.75 84 VAL A N 1
ATOM 654 C CA . VAL A 1 84 ? -1.659 21.719 3.904 1 93.75 84 VAL A CA 1
ATOM 655 C C . VAL A 1 84 ? -0.69 21.562 2.734 1 93.75 84 VAL A C 1
ATOM 657 O O . VAL A 1 84 ? 0.335 20.891 2.855 1 93.75 84 VAL A O 1
ATOM 660 N N . LEU A 1 85 ? -0.983 22.234 1.644 1 94 85 LEU A N 1
ATOM 661 C CA . LEU A 1 85 ? -0.108 22.188 0.478 1 94 85 LEU A CA 1
ATOM 662 C C . LEU A 1 85 ? 1.275 22.734 0.813 1 94 85 LEU A C 1
ATOM 664 O O . LEU A 1 85 ? 2.289 22.156 0.418 1 94 85 LEU A O 1
ATOM 668 N N . GLU A 1 86 ? 1.286 23.75 1.506 1 94.56 86 GLU A N 1
ATOM 669 C CA . GLU A 1 86 ? 2.549 24.359 1.915 1 94.56 86 GLU A CA 1
ATOM 670 C C . GLU A 1 86 ? 3.342 23.422 2.822 1 94.56 86 GLU A C 1
ATOM 672 O O . GLU A 1 86 ? 4.57 23.359 2.732 1 94.56 86 GLU A O 1
ATOM 677 N N . ALA A 1 87 ? 2.631 22.766 3.695 1 94 87 ALA A N 1
ATOM 678 C CA . ALA A 1 87 ? 3.299 21.828 4.594 1 94 87 ALA A CA 1
ATOM 679 C C . ALA A 1 87 ? 3.982 20.703 3.811 1 94 87 ALA A C 1
ATOM 681 O O . ALA A 1 87 ? 5.121 20.344 4.113 1 94 87 ALA A O 1
ATOM 682 N N . PHE A 1 88 ? 3.301 20.234 2.83 1 93.62 88 PHE A N 1
ATOM 683 C CA . PHE A 1 88 ? 3.896 19.188 2.004 1 93.62 88 PHE A CA 1
ATOM 684 C C . PHE A 1 88 ? 5.109 19.719 1.253 1 93.62 88 PHE A C 1
ATOM 686 O O . PHE A 1 88 ? 6.129 19.031 1.146 1 93.62 88 PHE A O 1
ATOM 693 N N . LYS A 1 89 ? 5.023 20.875 0.754 1 92.5 89 LYS A N 1
ATOM 694 C CA . LYS A 1 89 ? 6.117 21.484 0.006 1 92.5 89 LYS A CA 1
ATOM 695 C C . LYS A 1 89 ? 7.34 21.688 0.897 1 92.5 89 LYS A C 1
ATOM 697 O O . LYS A 1 89 ? 8.477 21.484 0.462 1 92.5 89 LYS A O 1
ATOM 702 N N . LYS A 1 90 ? 7.066 22.094 2.051 1 93.19 90 LYS A N 1
ATOM 703 C CA . LYS A 1 90 ? 8.133 22.422 2.986 1 93.19 90 LYS A CA 1
ATOM 704 C C . LYS A 1 90 ? 8.766 21.156 3.576 1 93.19 90 LYS A C 1
ATOM 706 O O . LYS A 1 90 ? 9.977 21.125 3.811 1 93.19 90 LYS A O 1
ATOM 711 N N . CYS A 1 91 ? 7.906 20.203 3.773 1 93.12 91 CYS A N 1
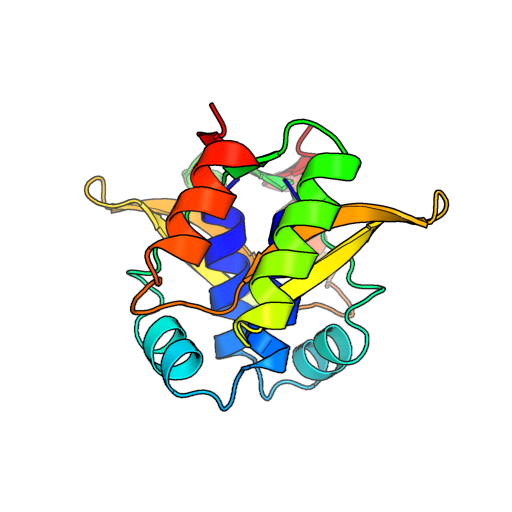ATOM 712 C CA . CYS A 1 91 ? 8.352 19.062 4.562 1 93.12 91 CYS A CA 1
ATOM 713 C C . CYS A 1 91 ? 8.781 17.922 3.662 1 93.12 91 CYS A C 1
ATOM 715 O O . CYS A 1 91 ? 9.438 16.969 4.117 1 93.12 91 CYS A O 1
ATOM 717 N N . CYS A 1 92 ? 8.383 18.047 2.408 1 91.38 92 CYS A N 1
ATOM 718 C CA . CYS A 1 92 ? 8.586 16.875 1.565 1 91.38 92 CYS A CA 1
ATOM 719 C C . CYS A 1 92 ? 9.18 17.266 0.218 1 91.38 92 CYS A C 1
ATOM 721 O O . CYS A 1 92 ? 9.141 18.438 -0.166 1 91.38 92 CYS A O 1
ATOM 723 N N . SER A 1 93 ? 9.836 16.375 -0.302 1 84.25 93 SER A N 1
ATOM 724 C CA . SER A 1 93 ? 10.273 16.469 -1.691 1 84.25 93 SER A CA 1
ATOM 725 C C . SER A 1 93 ? 9.781 15.273 -2.498 1 84.25 93 SER A C 1
ATOM 727 O O . SER A 1 93 ? 9.391 14.25 -1.93 1 84.25 93 SER A O 1
ATOM 729 N N . LEU A 1 94 ? 9.594 15.477 -3.865 1 73.44 94 LEU A N 1
ATOM 730 C CA . LEU A 1 94 ? 9.188 14.367 -4.719 1 73.44 94 LEU A CA 1
ATOM 731 C C . LEU A 1 94 ? 10.172 13.203 -4.613 1 73.44 94 LEU A C 1
ATOM 733 O O . LEU A 1 94 ? 11.383 13.414 -4.547 1 73.44 94 LEU A O 1
ATOM 737 N N . TYR A 1 95 ? 9.609 12.023 -4.234 1 67.44 95 TYR A N 1
ATOM 738 C CA . TYR A 1 95 ? 10.445 10.836 -4.117 1 67.44 95 TYR A CA 1
ATOM 739 C C . TYR A 1 95 ? 10.969 10.406 -5.484 1 67.44 95 TYR A C 1
ATOM 741 O O . TYR A 1 95 ? 10.188 10.195 -6.418 1 67.44 95 TYR A O 1
ATOM 749 N N . ARG A 1 96 ? 12.281 10.883 -5.812 1 52.75 96 ARG A N 1
ATOM 750 C CA . ARG A 1 96 ? 12.922 10.438 -7.047 1 52.75 96 ARG A CA 1
ATOM 751 C C . ARG A 1 96 ? 13.211 8.945 -7.008 1 52.75 96 ARG A C 1
ATOM 753 O O . ARG A 1 96 ? 13.469 8.383 -5.941 1 52.75 96 ARG A O 1
ATOM 760 N N . MET B 1 1 ? 7.328 -0.137 -7.133 1 66.25 1 MET B N 1
ATOM 761 C CA . MET B 1 1 ? 6.961 -0.137 -5.723 1 66.25 1 MET B CA 1
ATOM 762 C C . MET B 1 1 ? 5.562 0.445 -5.523 1 66.25 1 MET B C 1
ATOM 764 O O . MET B 1 1 ? 4.723 -0.164 -4.863 1 66.25 1 MET B O 1
ATOM 768 N N . THR B 1 2 ? 5.234 1.464 -6.336 1 80.12 2 THR B N 1
ATOM 769 C CA . THR B 1 2 ? 3.918 2.078 -6.203 1 80.12 2 THR B CA 1
ATOM 770 C C . THR B 1 2 ? 2.83 1.145 -6.727 1 80.12 2 THR B C 1
ATOM 772 O O . THR B 1 2 ? 1.767 1.017 -6.117 1 80.12 2 THR B O 1
ATOM 775 N N . GLN B 1 3 ? 3.24 0.328 -7.676 1 86.38 3 GLN B N 1
ATOM 776 C CA . GLN B 1 3 ? 2.258 -0.536 -8.32 1 86.38 3 GLN B CA 1
ATOM 777 C C . GLN B 1 3 ? 1.869 -1.7 -7.414 1 86.38 3 GLN B C 1
ATOM 779 O O . GLN B 1 3 ? 0.692 -2.057 -7.32 1 86.38 3 GLN B O 1
ATOM 784 N N . ALA B 1 4 ? 2.861 -2.227 -6.746 1 89.5 4 ALA B N 1
ATOM 785 C CA . ALA B 1 4 ? 2.584 -3.299 -5.793 1 89.5 4 ALA B CA 1
ATOM 786 C C . ALA B 1 4 ? 1.69 -2.807 -4.656 1 89.5 4 ALA B C 1
ATOM 788 O O . ALA B 1 4 ? 0.816 -3.537 -4.184 1 89.5 4 ALA B O 1
ATOM 789 N N . CYS B 1 5 ? 1.881 -1.594 -4.293 1 91.06 5 CYS B N 1
ATOM 790 C CA . CYS B 1 5 ? 1.059 -1.011 -3.24 1 91.06 5 CYS B CA 1
ATOM 791 C C . CYS B 1 5 ? -0.387 -0.856 -3.699 1 91.06 5 CYS B C 1
ATOM 793 O O . CYS B 1 5 ? -1.316 -1.101 -2.928 1 91.06 5 CYS B O 1
ATOM 795 N N . HIS B 1 6 ? -0.524 -0.475 -5.004 1 92.62 6 HIS B N 1
ATOM 796 C CA . HIS B 1 6 ? -1.872 -0.365 -5.551 1 92.62 6 HIS B CA 1
ATOM 797 C C . HIS B 1 6 ? -2.568 -1.722 -5.578 1 92.62 6 HIS B C 1
ATOM 799 O O . HIS B 1 6 ? -3.715 -1.845 -5.141 1 92.62 6 HIS B O 1
ATOM 805 N N . ALA B 1 7 ? -1.849 -2.691 -6.035 1 94.81 7 ALA B N 1
ATOM 806 C CA . ALA B 1 7 ? -2.41 -4.039 -6.09 1 94.81 7 ALA B CA 1
ATOM 807 C C . ALA B 1 7 ? -2.771 -4.539 -4.695 1 94.81 7 ALA B C 1
ATOM 809 O O . ALA B 1 7 ? -3.844 -5.113 -4.492 1 94.81 7 ALA B O 1
ATOM 810 N N . ALA B 1 8 ? -1.896 -4.254 -3.736 1 94.38 8 ALA B N 1
ATOM 811 C CA . ALA B 1 8 ? -2.127 -4.68 -2.359 1 94.38 8 ALA B CA 1
ATOM 812 C C . ALA B 1 8 ? -3.355 -3.992 -1.771 1 94.38 8 ALA B C 1
ATOM 814 O O . ALA B 1 8 ? -4.203 -4.641 -1.155 1 94.38 8 ALA B O 1
ATOM 815 N N . THR B 1 9 ? -3.443 -2.781 -2.029 1 94 9 THR B N 1
ATOM 816 C CA . THR B 1 9 ? -4.582 -2.016 -1.536 1 94 9 THR B CA 1
ATOM 817 C C . THR B 1 9 ? -5.883 -2.521 -2.156 1 94 9 THR B C 1
ATOM 819 O O . THR B 1 9 ? -6.871 -2.729 -1.451 1 94 9 THR B O 1
ATOM 822 N N . ALA B 1 10 ? -5.855 -2.729 -3.428 1 95.19 10 ALA B N 1
ATOM 823 C CA . ALA B 1 10 ? -7.043 -3.176 -4.148 1 95.19 10 ALA B CA 1
ATOM 824 C C . ALA B 1 10 ? -7.527 -4.527 -3.629 1 95.19 10 ALA B C 1
ATOM 826 O O . ALA B 1 10 ? -8.719 -4.707 -3.365 1 95.19 10 ALA B O 1
ATOM 827 N N . ILE B 1 11 ? -6.637 -5.43 -3.404 1 97.12 11 ILE B N 1
ATOM 828 C CA . ILE B 1 11 ? -7.039 -6.781 -3.035 1 97.12 11 ILE B CA 1
ATOM 829 C C . ILE B 1 11 ? -7.578 -6.789 -1.607 1 97.12 11 ILE B C 1
ATOM 831 O O . ILE B 1 11 ? -8.508 -7.531 -1.292 1 97.12 11 ILE B O 1
ATOM 835 N N . LEU B 1 12 ? -7.043 -5.895 -0.755 1 95.88 12 LEU B N 1
ATOM 836 C CA . LEU B 1 12 ? -7.559 -5.809 0.607 1 95.88 12 LEU B CA 1
ATOM 837 C C . LEU B 1 12 ? -8.977 -5.262 0.619 1 95.88 12 LEU B C 1
ATOM 839 O O . LEU B 1 12 ? -9.805 -5.68 1.435 1 95.88 12 LEU B O 1
ATOM 843 N N . HIS B 1 13 ? -9.219 -4.391 -0.283 1 94.25 13 HIS B N 1
ATOM 844 C CA . HIS B 1 13 ? -10.578 -3.875 -0.415 1 94.25 13 HIS B CA 1
ATOM 845 C C . HIS B 1 13 ? -11.523 -4.945 -0.956 1 94.25 13 HIS B C 1
ATOM 847 O O . HIS B 1 13 ? -12.617 -5.141 -0.42 1 94.25 13 HIS B O 1
ATOM 853 N N . ILE B 1 14 ? -11.086 -5.66 -1.955 1 95.81 14 ILE B N 1
ATOM 854 C CA . ILE B 1 14 ? -11.883 -6.684 -2.623 1 95.81 14 ILE B CA 1
ATOM 855 C C . ILE B 1 14 ? -12.234 -7.793 -1.634 1 95.81 14 ILE B C 1
ATOM 857 O O . ILE B 1 14 ? -13.352 -8.312 -1.652 1 95.81 14 ILE B O 1
ATOM 861 N N . THR B 1 15 ? -11.305 -8.031 -0.735 1 97.06 15 THR B N 1
ATOM 862 C CA . THR B 1 15 ? -11.492 -9.156 0.176 1 97.06 15 THR B CA 1
ATOM 863 C C . THR B 1 15 ? -11.797 -8.664 1.589 1 97.06 15 THR B C 1
ATOM 865 O O . THR B 1 15 ? -11.477 -9.344 2.568 1 97.06 15 THR B O 1
ATOM 868 N N . CYS B 1 16 ? -12.281 -7.492 1.714 1 93.62 16 CYS B N 1
ATOM 869 C CA . CYS B 1 16 ? -12.445 -6.816 2.998 1 93.62 16 CYS B CA 1
ATOM 870 C C . CYS B 1 16 ? -13.375 -7.602 3.914 1 93.62 16 CYS B C 1
ATOM 872 O O . CYS B 1 16 ? -13.281 -7.496 5.141 1 93.62 16 CYS B O 1
ATOM 874 N N . GLU B 1 17 ? -14.242 -8.508 3.383 1 94.5 17 GLU B N 1
ATOM 875 C CA . GLU B 1 17 ? -15.195 -9.273 4.188 1 94.5 17 GLU B CA 1
ATOM 876 C C . GLU B 1 17 ? -14.648 -10.664 4.496 1 94.5 17 GLU B C 1
ATOM 878 O O . GLU B 1 17 ? -15.258 -11.414 5.262 1 94.5 17 GLU B O 1
ATOM 883 N N . ASP B 1 18 ? -13.547 -10.992 3.877 1 95.94 18 ASP B N 1
ATOM 884 C CA . ASP B 1 18 ? -12.922 -12.281 4.156 1 95.94 18 ASP B CA 1
ATOM 885 C C . ASP B 1 18 ? -12.289 -12.297 5.547 1 95.94 18 ASP B C 1
ATOM 887 O O . ASP B 1 18 ? -11.711 -11.297 5.984 1 95.94 18 ASP B O 1
ATOM 891 N N . GLU B 1 19 ? -12.32 -13.367 6.188 1 95.62 19 GLU B N 1
ATOM 892 C CA . GLU B 1 19 ? -11.812 -13.5 7.551 1 95.62 19 GLU B CA 1
ATOM 893 C C . GLU B 1 19 ? -10.312 -13.219 7.613 1 95.62 19 GLU B C 1
ATOM 895 O O . GLU B 1 19 ? -9.844 -12.547 8.531 1 95.62 19 GLU B O 1
ATOM 900 N N . ASN B 1 20 ? -9.602 -13.742 6.68 1 94.44 20 ASN B N 1
ATOM 901 C CA . ASN B 1 20 ? -8.164 -13.523 6.664 1 94.44 20 ASN B CA 1
ATOM 902 C C . ASN B 1 20 ? -7.824 -12.039 6.539 1 94.44 20 ASN B C 1
ATOM 904 O O . ASN B 1 20 ? -6.91 -11.547 7.203 1 94.44 20 ASN B O 1
ATOM 908 N N . THR B 1 21 ? -8.523 -11.352 5.668 1 96.19 21 THR B N 1
ATOM 909 C CA . THR B 1 21 ? -8.289 -9.93 5.465 1 96.19 21 THR B CA 1
ATOM 910 C C . THR B 1 21 ? -8.672 -9.133 6.711 1 96.19 21 THR B C 1
ATOM 912 O O . THR B 1 21 ? -7.938 -8.242 7.141 1 96.19 21 THR B O 1
ATOM 915 N N . LYS B 1 22 ? -9.789 -9.516 7.312 1 95.38 22 LYS B N 1
ATOM 916 C CA . LYS B 1 22 ? -10.219 -8.852 8.547 1 95.38 22 LYS B CA 1
ATOM 917 C C . LYS B 1 22 ? -9.18 -9.016 9.648 1 95.38 22 LYS B C 1
ATOM 919 O O . LYS B 1 22 ? -8.852 -8.062 10.352 1 95.38 22 LYS B O 1
ATOM 924 N N . GLU B 1 23 ? -8.758 -10.211 9.773 1 94.94 23 GLU B N 1
ATOM 925 C CA . GLU B 1 23 ? -7.734 -10.477 10.789 1 94.94 23 GLU B CA 1
ATOM 926 C C . GLU B 1 23 ? -6.473 -9.664 10.523 1 94.94 23 GLU B C 1
ATOM 928 O O . GLU B 1 23 ? -5.898 -9.078 11.445 1 94.94 23 GLU B O 1
ATOM 933 N N . TYR B 1 24 ? -6.059 -9.586 9.305 1 94.62 24 TYR B N 1
ATOM 934 C CA . TYR B 1 24 ? -4.875 -8.852 8.883 1 94.62 24 TYR B CA 1
ATOM 935 C C . TYR B 1 24 ? -5.004 -7.371 9.234 1 94.62 24 TYR B C 1
ATOM 937 O O . TYR B 1 24 ? -4.059 -6.762 9.742 1 94.62 24 TYR B O 1
ATOM 945 N N . LEU B 1 25 ? -6.188 -6.82 9.023 1 94.44 25 LEU B N 1
ATOM 946 C CA . LEU B 1 25 ? -6.418 -5.391 9.188 1 94.44 25 LEU B CA 1
ATOM 947 C C . LEU B 1 25 ? -6.793 -5.059 10.633 1 94.44 25 LEU B C 1
ATOM 949 O O . LEU B 1 25 ? -6.91 -3.887 10.992 1 94.44 25 LEU B O 1
ATOM 953 N N . SER B 1 26 ? -6.938 -6.102 11.469 1 93.62 26 SER B N 1
ATOM 954 C CA . SER B 1 26 ? -7.344 -5.898 12.859 1 93.62 26 SER B CA 1
ATOM 955 C C . SER B 1 26 ? -6.172 -5.434 13.711 1 93.62 26 SER B C 1
ATOM 957 O O . SER B 1 26 ? -6.371 -4.91 14.812 1 93.62 26 SER B O 1
ATOM 959 N N . ASP B 1 27 ? -4.918 -5.656 13.266 1 91.62 27 ASP B N 1
ATOM 960 C CA . ASP B 1 27 ? -3.717 -5.203 13.961 1 91.62 27 ASP B CA 1
ATOM 961 C C . ASP B 1 27 ? -2.814 -4.398 13.023 1 91.62 27 ASP B C 1
ATOM 963 O O . ASP B 1 27 ? -1.764 -4.887 12.602 1 91.62 27 ASP B O 1
ATOM 967 N N . LEU B 1 28 ? -3.125 -3.18 12.852 1 91.31 28 LEU B N 1
ATOM 968 C CA . LEU B 1 28 ? -2.529 -2.328 11.828 1 91.31 28 LEU B CA 1
ATOM 969 C C . LEU B 1 28 ? -1.077 -2.004 12.164 1 91.31 28 LEU B C 1
ATOM 971 O O . LEU B 1 28 ? -0.29 -1.661 11.281 1 91.31 28 LEU B O 1
ATOM 975 N N . ASP B 1 29 ? -0.655 -2.1 13.383 1 89.19 29 ASP B N 1
ATOM 976 C CA . ASP B 1 29 ? 0.705 -1.767 13.797 1 89.19 29 ASP B CA 1
ATOM 977 C C . ASP B 1 29 ? 1.645 -2.955 13.602 1 89.19 29 ASP B C 1
ATOM 979 O O . ASP B 1 29 ? 2.865 -2.807 13.68 1 89.19 29 ASP B O 1
ATOM 983 N N . ASN B 1 30 ? 1.028 -4.172 13.297 1 87 30 ASN B N 1
ATOM 984 C CA . ASN B 1 30 ? 1.827 -5.383 13.148 1 87 30 ASN B CA 1
ATOM 985 C C . ASN B 1 30 ? 1.552 -6.07 11.812 1 87 30 ASN B C 1
ATOM 987 O O . ASN B 1 30 ? 1.562 -7.301 11.727 1 87 30 ASN B O 1
ATOM 991 N N . MET B 1 31 ? 1.256 -5.242 10.82 1 86.94 31 MET B N 1
ATOM 992 C CA . MET B 1 31 ? 1.06 -5.793 9.484 1 86.94 31 MET B CA 1
ATOM 993 C C . MET B 1 31 ? 2.381 -6.281 8.898 1 86.94 31 MET B C 1
ATOM 995 O O . MET B 1 31 ? 3.41 -5.621 9.047 1 86.94 31 MET B O 1
ATOM 999 N N . HIS B 1 32 ? 2.408 -7.48 8.328 1 83.44 32 HIS B N 1
ATOM 1000 C CA . HIS B 1 32 ? 3.586 -8.031 7.672 1 83.44 32 HIS B CA 1
ATOM 1001 C C . HIS B 1 32 ? 3.338 -8.242 6.18 1 83.44 32 HIS B C 1
ATOM 1003 O O . HIS B 1 32 ? 2.258 -8.688 5.785 1 83.44 32 HIS B O 1
ATOM 1009 N N . LYS B 1 33 ? 4.297 -7.703 5.418 1 83.62 33 LYS B N 1
ATOM 1010 C CA . LYS B 1 33 ? 4.207 -7.895 3.975 1 83.62 33 LYS B CA 1
ATOM 1011 C C . LYS B 1 33 ? 5.473 -8.539 3.424 1 83.62 33 LYS B C 1
ATOM 1013 O O . LYS B 1 33 ? 6.559 -8.352 3.975 1 83.62 33 LYS B O 1
ATOM 1018 N N . VAL B 1 34 ? 5.227 -9.398 2.438 1 84.88 34 VAL B N 1
ATOM 1019 C CA . VAL B 1 34 ? 6.328 -9.953 1.656 1 84.88 34 VAL B CA 1
ATOM 1020 C C . VAL B 1 34 ? 6.27 -9.414 0.228 1 84.88 34 VAL B C 1
ATOM 1022 O O . VAL B 1 34 ? 5.199 -9.383 -0.386 1 84.88 34 VAL B O 1
ATOM 1025 N N . VAL B 1 35 ? 7.391 -8.82 -0.165 1 88 35 VAL B N 1
ATOM 1026 C CA . VAL B 1 35 ? 7.473 -8.344 -1.541 1 88 35 VAL B CA 1
ATOM 1027 C C . VAL B 1 35 ? 8.453 -9.211 -2.332 1 88 35 VAL B C 1
ATOM 1029 O O . VAL B 1 35 ? 9.594 -9.406 -1.915 1 88 35 VAL B O 1
ATOM 1032 N N . LEU B 1 36 ? 7.973 -9.711 -3.338 1 90.12 36 LEU B N 1
ATOM 1033 C CA . LEU B 1 36 ? 8.773 -10.555 -4.219 1 90.12 36 LEU B CA 1
ATOM 1034 C C . LEU B 1 36 ? 8.844 -9.969 -5.625 1 90.12 36 LEU B C 1
ATOM 1036 O O . LEU B 1 36 ? 7.988 -9.164 -6.004 1 90.12 36 LEU B O 1
ATOM 1040 N N . GLU B 1 37 ? 9.93 -10.266 -6.297 1 90.56 37 GLU B N 1
ATOM 1041 C CA . GLU B 1 37 ? 10.086 -9.867 -7.695 1 90.56 37 GLU B CA 1
ATOM 1042 C C . GLU B 1 37 ? 9.906 -11.062 -8.625 1 90.56 37 GLU B C 1
ATOM 1044 O O . GLU B 1 37 ? 10.461 -12.141 -8.383 1 90.56 37 GLU B O 1
ATOM 1049 N N . THR B 1 38 ? 9.078 -10.789 -9.57 1 92.06 38 THR B N 1
ATOM 1050 C CA . THR B 1 38 ? 8.938 -11.844 -10.57 1 92.06 38 THR B CA 1
ATOM 1051 C C . THR B 1 38 ? 10.008 -11.703 -11.648 1 92.06 38 THR B C 1
ATOM 1053 O O . THR B 1 38 ? 10.5 -10.602 -11.906 1 92.06 38 THR B O 1
ATOM 1056 N N . LYS B 1 39 ? 10.297 -12.727 -12.359 1 88.5 39 LYS B N 1
ATOM 1057 C CA . LYS B 1 39 ? 11.352 -12.766 -13.367 1 88.5 39 LYS B CA 1
ATOM 1058 C C . LYS B 1 39 ? 10.969 -11.953 -14.602 1 88.5 39 LYS B C 1
ATOM 1060 O O . LYS B 1 39 ? 11.805 -11.25 -15.18 1 88.5 39 LYS B O 1
ATOM 1065 N N . ASN B 1 40 ? 9.805 -12.125 -15.109 1 90.12 40 ASN B N 1
ATOM 1066 C CA . ASN B 1 40 ? 9.242 -11.422 -16.25 1 90.12 40 ASN B CA 1
ATOM 1067 C C . ASN B 1 40 ? 7.715 -11.484 -16.266 1 90.12 40 ASN B C 1
ATOM 1069 O O . ASN B 1 40 ? 7.109 -12.039 -15.344 1 90.12 40 ASN B O 1
ATOM 1073 N N . GLU B 1 41 ? 7.184 -10.898 -17.203 1 90.25 41 GLU B N 1
ATOM 1074 C CA . GLU B 1 41 ? 5.73 -10.867 -17.328 1 90.25 41 GLU B CA 1
ATOM 1075 C C . GLU B 1 41 ? 5.148 -12.273 -17.391 1 90.25 41 GLU B C 1
ATOM 1077 O O . GLU B 1 41 ? 4.09 -12.539 -16.812 1 90.25 41 GLU B O 1
ATOM 1082 N N . GLY B 1 42 ? 5.809 -13.148 -18.141 1 93.44 42 GLY B N 1
ATOM 1083 C CA . GLY B 1 42 ? 5.344 -14.523 -18.219 1 93.44 42 GLY B CA 1
ATOM 1084 C C . GLY B 1 42 ? 5.254 -15.211 -16.875 1 93.44 42 GLY B C 1
ATOM 1085 O O . GLY B 1 42 ? 4.289 -15.922 -16.594 1 93.44 42 GLY B O 1
ATOM 1086 N N . SER B 1 43 ? 6.23 -15.008 -16.016 1 95.12 43 SER B N 1
ATOM 1087 C CA . SER B 1 43 ? 6.23 -15.602 -14.68 1 95.12 43 SER B CA 1
ATOM 1088 C C . SER B 1 43 ? 5.102 -15.039 -13.828 1 95.12 43 SER B C 1
ATOM 1090 O O . SER B 1 43 ? 4.508 -15.758 -13.023 1 95.12 43 SER B O 1
ATOM 1092 N N . LEU B 1 44 ? 4.867 -13.797 -13.977 1 96.06 44 LEU B N 1
ATOM 1093 C CA . LEU B 1 44 ? 3.762 -13.188 -13.25 1 96.06 44 LEU B CA 1
ATOM 1094 C C . LEU B 1 44 ? 2.432 -13.82 -13.641 1 96.06 44 LEU B C 1
ATOM 1096 O O . LEU B 1 44 ? 1.602 -14.117 -12.773 1 96.06 44 LEU B O 1
ATOM 1100 N N . GLU B 1 45 ? 2.277 -14.062 -14.922 1 95.75 45 GLU B N 1
ATOM 1101 C CA . GLU B 1 45 ? 1.053 -14.68 -15.422 1 95.75 45 GLU B CA 1
ATOM 1102 C C . GLU B 1 45 ? 0.933 -16.125 -14.953 1 95.75 45 GLU B C 1
ATOM 1104 O O . GLU B 1 45 ? -0.163 -16.594 -14.633 1 95.75 45 GLU B O 1
ATOM 1109 N N . LYS B 1 46 ? 2.018 -16.75 -14.984 1 95.81 46 LYS B N 1
ATOM 1110 C CA . LYS B 1 46 ? 2.02 -18.125 -14.492 1 95.81 46 LYS B CA 1
ATOM 1111 C C . LYS B 1 46 ? 1.609 -18.188 -13.023 1 95.81 46 LYS B C 1
ATOM 1113 O O . LYS B 1 46 ? 0.809 -19.031 -12.625 1 95.81 46 LYS B O 1
ATOM 1118 N N . LEU B 1 47 ? 2.148 -17.312 -12.242 1 96.69 47 LEU B N 1
ATOM 1119 C CA . LEU B 1 47 ? 1.788 -17.25 -10.828 1 96.69 47 LEU B CA 1
ATOM 1120 C C . LEU B 1 47 ? 0.298 -16.969 -10.664 1 96.69 47 LEU B C 1
ATOM 1122 O O . LEU B 1 47 ? -0.376 -17.625 -9.875 1 96.69 47 LEU B O 1
ATOM 1126 N N . ALA B 1 48 ? -0.193 -16.016 -11.414 1 97.12 48 ALA B N 1
ATOM 1127 C CA . ALA B 1 48 ? -1.611 -15.664 -11.352 1 97.12 48 ALA B CA 1
ATOM 1128 C C . ALA B 1 48 ? -2.484 -16.875 -11.656 1 97.12 48 ALA B C 1
ATOM 1130 O O . ALA B 1 48 ? -3.51 -17.094 -11.008 1 97.12 48 ALA B O 1
ATOM 1131 N N . THR B 1 49 ? -2.076 -17.609 -12.633 1 97.38 49 THR B N 1
ATOM 1132 C CA . THR B 1 49 ? -2.814 -18.812 -13.031 1 97.38 49 THR B CA 1
ATOM 1133 C C . THR B 1 49 ? -2.859 -19.812 -11.883 1 97.38 49 THR B C 1
ATOM 1135 O O . THR B 1 49 ? -3.924 -20.359 -11.562 1 97.38 49 THR B O 1
ATOM 1138 N N . VAL B 1 50 ? -1.757 -20.016 -11.242 1 96.56 50 VAL B N 1
ATOM 1139 C CA . VAL B 1 50 ? -1.686 -20.969 -10.133 1 96.56 50 VAL B CA 1
ATOM 1140 C C . VAL B 1 50 ? -2.561 -20.484 -8.977 1 96.56 50 VAL B C 1
ATOM 1142 O O . VAL B 1 50 ? -3.293 -21.266 -8.367 1 96.56 50 VAL B O 1
ATOM 1145 N N . LEU B 1 51 ? -2.498 -19.25 -8.648 1 97.12 51 LEU B N 1
ATOM 1146 C CA . LEU B 1 51 ? -3.307 -18.672 -7.574 1 97.12 51 LEU B CA 1
ATOM 1147 C C . LEU B 1 51 ? -4.793 -18.859 -7.855 1 97.12 51 LEU B C 1
ATOM 1149 O O . LEU B 1 51 ? -5.559 -19.219 -6.957 1 97.12 51 LEU B O 1
ATOM 1153 N N . THR B 1 52 ? -5.148 -18.656 -9.125 1 97.44 52 THR B N 1
ATOM 1154 C CA . THR B 1 52 ? -6.539 -18.828 -9.531 1 97.44 52 THR B CA 1
ATOM 1155 C C . THR B 1 52 ? -6.977 -20.281 -9.391 1 97.44 52 THR B C 1
ATOM 1157 O O . THR B 1 52 ? -8.055 -20.562 -8.875 1 97.44 52 THR B O 1
ATOM 1160 N N . GLU B 1 53 ? -6.195 -21.125 -9.805 1 96.81 53 GLU B N 1
ATOM 1161 C CA . GLU B 1 53 ? -6.488 -22.562 -9.742 1 96.81 53 GLU B CA 1
ATOM 1162 C C . GLU B 1 53 ? -6.691 -23.016 -8.297 1 96.81 53 GLU B C 1
ATOM 1164 O O . GLU B 1 53 ? -7.48 -23.922 -8.031 1 96.81 53 GLU B O 1
ATOM 1169 N N . HIS B 1 54 ? -6.059 -22.359 -7.387 1 95.62 54 HIS B N 1
ATOM 1170 C CA . HIS B 1 54 ? -6.121 -2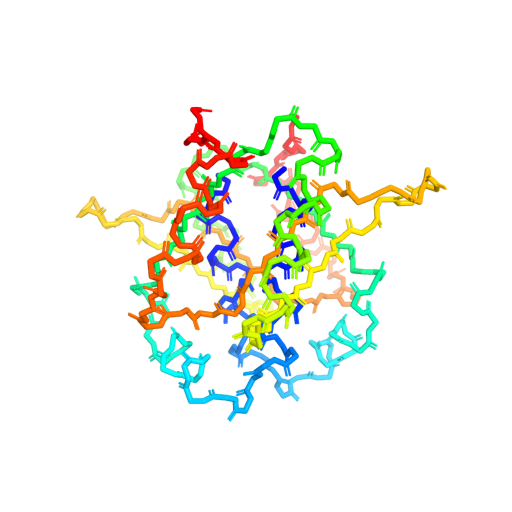2.766 -5.988 1 95.62 54 HIS B CA 1
ATOM 1171 C C . HIS B 1 54 ? -7.031 -21.844 -5.188 1 95.62 54 HIS B C 1
ATOM 1173 O O . HIS B 1 54 ? -7.004 -21.844 -3.957 1 95.62 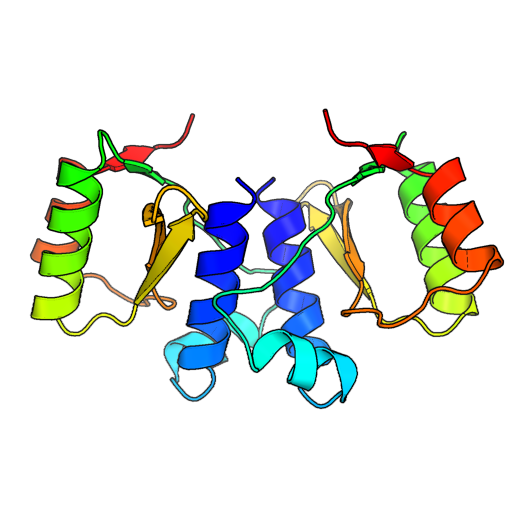54 HIS B O 1
ATOM 1179 N N . GLN B 1 55 ? -7.746 -20.922 -5.852 1 95.25 55 GLN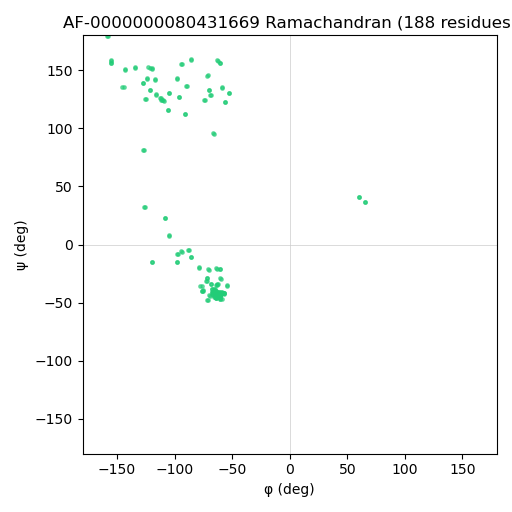 B N 1
ATOM 1180 C CA . GLN B 1 55 ? -8.781 -20.062 -5.293 1 95.25 55 GLN B CA 1
ATOM 1181 C C . GLN B 1 55 ? -8.203 -19.094 -4.273 1 95.25 55 GLN B C 1
ATOM 1183 O O . GLN B 1 55 ? -8.805 -18.844 -3.229 1 95.25 55 GLN B O 1
ATOM 1188 N N . ILE B 1 56 ? -7.023 -18.656 -4.57 1 96.12 56 ILE B N 1
ATOM 1189 C CA . ILE B 1 56 ? -6.414 -17.609 -3.766 1 96.12 56 ILE B CA 1
ATOM 1190 C C . ILE B 1 56 ? -6.758 -16.234 -4.355 1 96.12 56 ILE B C 1
ATOM 1192 O O . ILE B 1 56 ? -6.309 -15.898 -5.457 1 96.12 56 ILE B O 1
ATOM 1196 N N . PRO B 1 57 ? -7.535 -15.469 -3.672 1 97.44 57 PRO B N 1
ATOM 1197 C CA . PRO B 1 57 ? -7.855 -14.141 -4.203 1 97.44 57 PRO B CA 1
ATOM 1198 C C . PRO B 1 57 ? -6.609 -13.281 -4.438 1 97.44 57 PRO B C 1
ATOM 1200 O O . PRO B 1 57 ? -5.707 -13.258 -3.602 1 97.44 57 PRO B O 1
ATOM 1203 N N . HIS B 1 58 ? -6.562 -12.633 -5.574 1 97.75 58 HIS B N 1
ATOM 1204 C CA . HIS B 1 58 ? -5.438 -11.781 -5.941 1 97.75 58 HIS B CA 1
ATOM 1205 C C . HIS B 1 58 ? -5.863 -10.711 -6.938 1 97.75 58 HIS B C 1
ATOM 1207 O O . HIS B 1 58 ? -6.926 -10.812 -7.555 1 97.75 58 HIS B O 1
ATOM 1213 N N . LYS B 1 59 ? -5.102 -9.625 -6.957 1 97.06 59 LYS B N 1
ATOM 1214 C CA . LYS B 1 59 ? -5.32 -8.508 -7.871 1 97.06 59 LYS B CA 1
ATOM 1215 C C . LYS B 1 59 ? -4.059 -8.203 -8.672 1 97.06 59 LYS B C 1
ATOM 1217 O O . LYS B 1 59 ? -2.98 -8.023 -8.102 1 97.06 59 LYS B O 1
ATOM 1222 N N . LYS B 1 60 ? -4.215 -8.211 -9.984 1 96.31 60 LYS B N 1
ATOM 1223 C CA . LYS B 1 60 ? -3.156 -7.73 -10.867 1 96.31 60 LYS B CA 1
ATOM 1224 C C . LYS B 1 60 ? -3.299 -6.234 -11.133 1 96.31 60 LYS B C 1
ATOM 1226 O O . LYS B 1 60 ? -4.406 -5.742 -11.359 1 96.31 60 LYS B O 1
ATOM 1231 N N . TRP B 1 61 ? -2.168 -5.59 -11.07 1 94.25 61 TRP B N 1
ATOM 1232 C CA . TRP B 1 61 ? -2.154 -4.191 -11.492 1 94.25 61 TRP B CA 1
ATOM 1233 C C . TRP B 1 61 ? -1.699 -4.059 -12.938 1 94.25 61 TRP B C 1
ATOM 1235 O O . TRP B 1 61 ? -0.612 -4.516 -13.297 1 94.25 61 TRP B O 1
ATOM 1245 N N . ILE B 1 62 ? -2.484 -3.393 -13.703 1 93.19 62 ILE B N 1
ATOM 1246 C CA . ILE B 1 62 ? -2.195 -3.199 -15.117 1 93.19 62 ILE B CA 1
ATOM 1247 C C . ILE B 1 62 ? -1.728 -1.765 -15.359 1 93.19 62 ILE B C 1
ATOM 1249 O O . ILE B 1 62 ? -2.475 -0.813 -15.117 1 93.19 62 ILE B O 1
ATOM 1253 N N . GLU B 1 63 ? -0.495 -1.692 -15.781 1 88.25 63 GLU B N 1
ATOM 1254 C CA . GLU B 1 63 ? 0.074 -0.378 -16.062 1 88.25 63 GLU B CA 1
ATOM 1255 C C . GLU B 1 63 ? -0.486 0.199 -17.359 1 88.25 63 GLU B C 1
ATOM 1257 O O . GLU B 1 63 ? -0.556 -0.496 -18.375 1 88.25 63 GLU B O 1
ATOM 1262 N N . GLN B 1 64 ? -1.039 1.387 -17.203 1 87.31 64 GLN B N 1
ATOM 1263 C CA . GLN B 1 64 ? -1.544 2.104 -18.375 1 87.31 64 GLN B CA 1
ATOM 1264 C C . GLN B 1 64 ? -0.532 3.133 -18.859 1 87.31 64 GLN B C 1
ATOM 1266 O O . GLN B 1 64 ? 0.253 3.666 -18.078 1 87.31 64 GLN B O 1
ATOM 1271 N N . PRO B 1 65 ? -0.398 3.334 -20.203 1 89.69 65 PRO B N 1
ATOM 1272 C CA . PRO B 1 65 ? -1.241 2.877 -21.312 1 89.69 65 PRO B CA 1
ATOM 1273 C C . PRO B 1 65 ? -0.761 1.557 -21.906 1 89.69 65 PRO B C 1
ATOM 1275 O O . PRO B 1 65 ? -1.433 0.987 -22.766 1 89.69 65 PRO B O 1
ATOM 1278 N N . GLU B 1 66 ? 0.387 1.001 -21.516 1 88.5 66 GLU B N 1
ATOM 1279 C CA . GLU B 1 66 ? 0.98 -0.2 -22.094 1 88.5 66 GLU B CA 1
ATOM 1280 C C . GLU B 1 66 ? 0.087 -1.418 -21.875 1 88.5 66 GLU B C 1
ATOM 1282 O O . GLU B 1 66 ? 0.186 -2.406 -22.594 1 88.5 66 GLU B O 1
ATOM 1287 N N . ASN B 1 67 ? -0.844 -1.394 -20.875 1 90.62 67 ASN B N 1
ATOM 1288 C CA . ASN B 1 67 ? -1.802 -2.453 -20.578 1 90.62 67 ASN B CA 1
ATOM 1289 C C . ASN B 1 67 ? -1.1 -3.762 -20.219 1 90.62 67 ASN B C 1
ATOM 1291 O O . ASN B 1 67 ? -1.479 -4.828 -20.719 1 90.62 67 ASN B O 1
ATOM 1295 N N . ILE B 1 68 ? -0.033 -3.658 -19.438 1 91.19 68 ILE B N 1
ATOM 1296 C CA . ILE B 1 68 ? 0.723 -4.84 -19.031 1 91.19 68 ILE B CA 1
ATOM 1297 C C . ILE B 1 68 ? 0.662 -4.992 -17.516 1 91.19 68 ILE B C 1
ATOM 1299 O O . ILE B 1 68 ? 0.713 -4.004 -16.781 1 91.19 68 ILE B O 1
ATOM 1303 N N . PRO B 1 69 ? 0.573 -6.223 -17.156 1 93.75 69 PRO B N 1
ATOM 1304 C CA . PRO B 1 69 ? 0.627 -6.445 -15.711 1 93.75 69 PRO B CA 1
ATOM 1305 C C . PRO B 1 69 ? 2.006 -6.156 -15.125 1 93.75 69 PRO B C 1
ATOM 1307 O O . PRO B 1 69 ? 3.016 -6.656 -15.625 1 93.75 69 PRO B O 1
ATOM 1310 N N . THR B 1 70 ? 2.057 -5.336 -14.078 1 92.75 70 THR B N 1
ATOM 1311 C CA . THR B 1 70 ? 3.348 -4.949 -13.516 1 92.75 70 THR B CA 1
ATOM 1312 C C . THR B 1 70 ? 3.453 -5.379 -12.055 1 92.75 70 THR B C 1
ATOM 1314 O O . THR B 1 70 ? 4.543 -5.363 -11.477 1 92.75 70 THR B O 1
ATOM 1317 N N . ALA B 1 71 ? 2.312 -5.73 -11.453 1 94.06 71 ALA B N 1
ATOM 1318 C CA . ALA B 1 71 ? 2.324 -6.172 -10.062 1 94.06 71 ALA B CA 1
ATOM 1319 C C . ALA B 1 71 ? 1.129 -7.074 -9.766 1 94.06 71 ALA B C 1
ATOM 1321 O O . ALA B 1 71 ? 0.133 -7.055 -10.492 1 94.06 71 ALA B O 1
ATOM 1322 N N . LEU B 1 72 ? 1.248 -7.84 -8.75 1 96.69 72 LEU B N 1
ATOM 1323 C CA . LEU B 1 72 ? 0.2 -8.727 -8.266 1 96.69 72 LEU B CA 1
ATOM 1324 C C . LEU B 1 72 ? 0.238 -8.836 -6.746 1 96.69 72 LEU B C 1
ATOM 1326 O O . LEU B 1 72 ? 1.314 -8.938 -6.152 1 96.69 72 LEU B O 1
ATOM 1330 N N . ALA B 1 73 ? -0.904 -8.758 -6.188 1 96.56 73 ALA B N 1
ATOM 1331 C CA . ALA B 1 73 ? -1 -8.953 -4.746 1 96.56 73 ALA B CA 1
ATOM 1332 C C . ALA B 1 73 ? -2.041 -10.016 -4.402 1 96.56 73 ALA B C 1
ATOM 1334 O O . ALA B 1 73 ? -3.111 -10.062 -5.008 1 96.56 73 ALA B O 1
ATOM 1335 N N . THR B 1 74 ? -1.689 -10.812 -3.457 1 97.19 74 THR B N 1
ATOM 1336 C CA . THR B 1 74 ? -2.662 -11.758 -2.92 1 97.19 74 THR B CA 1
ATOM 1337 C C . THR B 1 74 ? -3.363 -11.18 -1.696 1 97.19 74 THR B C 1
ATOM 1339 O O . THR B 1 74 ? -2.83 -10.281 -1.035 1 97.19 74 THR B O 1
ATOM 1342 N N . ALA B 1 75 ? -4.582 -11.727 -1.48 1 96.56 75 ALA B N 1
ATOM 1343 C CA . ALA B 1 75 ? -5.156 -11.516 -0.154 1 96.56 75 ALA B CA 1
ATOM 1344 C C . ALA B 1 75 ? -4.262 -12.109 0.931 1 96.56 75 ALA B C 1
ATOM 1346 O O . ALA B 1 75 ? -3.383 -12.93 0.642 1 96.56 75 ALA B O 1
ATOM 1347 N N . PRO B 1 76 ? -4.391 -11.57 2.164 1 95.25 76 PRO B N 1
ATOM 1348 C CA . PRO B 1 76 ? -3.643 -12.203 3.256 1 95.25 76 PRO B CA 1
ATOM 1349 C C . PRO B 1 76 ? -3.889 -13.703 3.348 1 95.25 76 PRO B C 1
ATOM 1351 O O . PRO B 1 76 ? -5.031 -14.156 3.24 1 95.25 76 PRO B O 1
ATOM 1354 N N . LEU B 1 77 ? -2.818 -14.383 3.426 1 91.88 77 LEU B N 1
ATOM 1355 C CA . LEU B 1 77 ? -2.893 -15.836 3.498 1 91.88 77 LEU B CA 1
ATOM 1356 C C . LEU B 1 77 ? -2.43 -16.344 4.863 1 91.88 77 LEU B C 1
ATOM 1358 O O . LEU B 1 77 ? -1.364 -15.945 5.344 1 91.88 77 LEU B O 1
ATOM 1362 N N . ARG B 1 78 ? -3.219 -17.094 5.488 1 87.38 78 ARG B N 1
ATOM 1363 C CA . ARG B 1 78 ? -2.801 -17.719 6.738 1 87.38 78 ARG B CA 1
ATOM 1364 C C . ARG B 1 78 ? -1.859 -18.891 6.473 1 87.38 78 ARG B C 1
ATOM 1366 O O . ARG B 1 78 ? -0.936 -19.141 7.25 1 87.38 78 ARG B O 1
ATOM 1373 N N . SER B 1 79 ? -2.201 -19.625 5.453 1 87.06 79 SER B N 1
ATOM 1374 C CA . SER B 1 79 ? -1.402 -20.766 5.012 1 87.06 79 SER B CA 1
ATOM 1375 C C . SER B 1 79 ? -1.392 -20.875 3.492 1 87.06 79 SER B C 1
ATOM 1377 O O . SER B 1 79 ? -2.264 -20.328 2.816 1 87.06 79 SER B O 1
ATOM 1379 N N . ARG B 1 80 ? -0.27 -21.438 3.002 1 88.25 80 ARG B N 1
ATOM 1380 C CA . ARG B 1 80 ? -0.137 -21.688 1.571 1 88.25 80 ARG B CA 1
ATOM 1381 C C . ARG B 1 80 ? 0.098 -23.172 1.295 1 88.25 80 ARG B C 1
ATOM 1383 O O . ARG B 1 80 ? 0.882 -23.812 1.99 1 88.25 80 ARG B O 1
ATOM 1390 N N . SER B 1 81 ? -0.643 -23.672 0.35 1 92.56 81 SER B N 1
ATOM 1391 C CA . SER B 1 81 ? -0.397 -25.062 -0.056 1 92.56 81 SER B CA 1
ATOM 1392 C C . SER B 1 81 ? 1.005 -25.219 -0.631 1 92.56 81 SER B C 1
ATOM 1394 O O . SER B 1 81 ? 1.633 -24.25 -1.043 1 92.56 81 SER B O 1
ATOM 1396 N N . PRO B 1 82 ? 1.474 -26.422 -0.611 1 94.06 82 PRO B N 1
ATOM 1397 C CA . PRO B 1 82 ? 2.783 -26.688 -1.216 1 94.06 82 PRO B CA 1
ATOM 1398 C C . PRO B 1 82 ? 2.865 -26.219 -2.666 1 94.06 82 PRO B C 1
ATOM 1400 O O . PRO B 1 82 ? 3.912 -25.734 -3.102 1 94.06 82 PRO B O 1
ATOM 1403 N N . GLU B 1 83 ? 1.751 -26.359 -3.361 1 93.94 83 GLU B N 1
ATOM 1404 C CA . GLU B 1 83 ? 1.729 -25.969 -4.766 1 93.94 83 GLU B CA 1
ATOM 1405 C C . GLU B 1 83 ? 1.885 -24.453 -4.91 1 93.94 83 GLU B C 1
ATOM 1407 O O . GLU B 1 83 ? 2.602 -23.984 -5.797 1 93.94 83 GLU B O 1
ATOM 1412 N N . VAL B 1 84 ? 1.204 -23.766 -4.066 1 93.56 84 VAL B N 1
ATOM 1413 C CA . VAL B 1 84 ? 1.279 -22.312 -4.094 1 93.56 84 VAL B CA 1
ATOM 1414 C C . VAL B 1 84 ? 2.682 -21.859 -3.697 1 93.56 84 VAL B C 1
ATOM 1416 O O . VAL B 1 84 ? 3.264 -20.969 -4.34 1 93.56 84 VAL B O 1
ATOM 1419 N N . LEU B 1 85 ? 3.238 -22.484 -2.699 1 93.81 85 LEU B N 1
ATOM 1420 C CA . LEU B 1 85 ? 4.59 -22.172 -2.26 1 93.81 85 LEU B CA 1
ATOM 1421 C C . LEU B 1 85 ? 5.598 -22.422 -3.377 1 93.81 85 LEU B C 1
ATOM 1423 O O . LEU B 1 85 ? 6.492 -21.594 -3.604 1 93.81 85 LEU B O 1
ATOM 1427 N N . GLU B 1 86 ? 5.426 -23.453 -4.023 1 94.38 86 GLU B N 1
ATOM 1428 C CA . GLU B 1 86 ? 6.309 -23.781 -5.137 1 94.38 86 GLU B CA 1
ATOM 1429 C C . GLU B 1 86 ? 6.195 -22.766 -6.262 1 94.38 86 GLU B C 1
ATOM 1431 O O . GLU B 1 86 ? 7.191 -22.422 -6.898 1 94.38 86 GLU B O 1
ATOM 1436 N N . ALA B 1 87 ? 4.984 -22.344 -6.508 1 93.81 87 ALA B N 1
ATOM 1437 C CA . ALA B 1 87 ? 4.777 -21.344 -7.551 1 93.81 87 ALA B CA 1
ATOM 1438 C C . ALA B 1 87 ? 5.52 -20.047 -7.23 1 93.81 87 ALA B C 1
ATOM 1440 O O . ALA B 1 87 ? 6.156 -19.453 -8.109 1 93.81 87 ALA B O 1
ATOM 1441 N N . PHE B 1 88 ? 5.449 -19.672 -6 1 93.44 88 PHE B N 1
ATOM 1442 C CA . PHE B 1 88 ? 6.164 -18.469 -5.598 1 93.44 88 PHE B CA 1
ATOM 1443 C C . PHE B 1 88 ? 7.668 -18.656 -5.734 1 93.44 88 PHE B C 1
ATOM 1445 O O . PHE B 1 88 ? 8.375 -17.766 -6.191 1 93.44 88 PHE B O 1
ATOM 1452 N N . LYS B 1 89 ? 8.133 -19.766 -5.367 1 92.38 89 LYS B N 1
ATOM 1453 C CA . LYS B 1 89 ? 9.562 -20.047 -5.441 1 92.38 89 LYS B CA 1
ATOM 1454 C C . LYS B 1 89 ? 10.047 -20.062 -6.891 1 92.38 89 LYS B C 1
ATOM 1456 O O . LYS B 1 89 ? 11.148 -19.578 -7.184 1 92.38 89 LYS B O 1
ATOM 1461 N N . LYS B 1 90 ? 9.258 -20.578 -7.707 1 93.12 90 LYS B N 1
ATOM 1462 C CA . LYS B 1 90 ? 9.625 -20.734 -9.109 1 93.12 90 LYS B CA 1
ATOM 1463 C C . LYS B 1 90 ? 9.492 -19.406 -9.859 1 93.12 90 LYS B C 1
ATOM 1465 O O . LYS B 1 90 ? 10.297 -19.109 -10.75 1 93.12 90 LYS B O 1
ATOM 1470 N N . CYS B 1 91 ? 8.492 -18.688 -9.438 1 93 91 CYS B N 1
ATOM 1471 C CA . CYS B 1 91 ? 8.133 -17.531 -10.25 1 93 91 CYS B CA 1
ATOM 1472 C C . CYS B 1 91 ? 8.734 -16.266 -9.688 1 93 91 CYS B C 1
ATOM 1474 O O . CYS B 1 91 ? 8.781 -15.234 -10.367 1 93 91 CYS B O 1
ATOM 1476 N N . CYS B 1 92 ? 9.188 -16.375 -8.438 1 91 92 CYS B N 1
ATOM 1477 C CA . CYS B 1 92 ? 9.586 -15.133 -7.793 1 91 92 CYS B CA 1
ATOM 1478 C C . CYS B 1 92 ? 10.922 -15.289 -7.078 1 91 92 CYS B C 1
ATOM 1480 O O . CYS B 1 92 ? 11.367 -16.406 -6.824 1 91 92 CYS B O 1
ATOM 1482 N N . SER B 1 93 ? 11.555 -14.25 -6.992 1 83.94 93 SER B N 1
ATOM 1483 C CA . SER B 1 93 ? 12.719 -14.133 -6.129 1 83.94 93 SER B CA 1
ATOM 1484 C C . SER B 1 93 ? 12.539 -13.023 -5.098 1 83.94 93 SER B C 1
ATOM 1486 O O . SER B 1 93 ? 11.68 -12.156 -5.258 1 83.94 93 SER B O 1
ATOM 1488 N N . LEU B 1 94 ? 13.227 -13.18 -3.889 1 72.06 94 LEU B N 1
ATOM 1489 C CA . LEU B 1 94 ? 13.156 -12.133 -2.873 1 72.06 94 LEU B CA 1
ATOM 1490 C C . LEU B 1 94 ? 13.609 -10.797 -3.443 1 72.06 94 LEU B C 1
ATOM 1492 O O . LEU B 1 94 ? 14.57 -10.734 -4.215 1 72.06 94 LEU B O 1
ATOM 1496 N N . TYR B 1 95 ? 12.695 -9.781 -3.359 1 67.12 95 TYR B N 1
ATOM 1497 C CA . TYR B 1 95 ? 13.031 -8.453 -3.859 1 67.12 95 TYR B CA 1
ATOM 1498 C C . TYR B 1 95 ? 14.156 -7.828 -3.039 1 67.12 95 TYR B C 1
ATOM 1500 O O . TYR B 1 95 ? 14.062 -7.746 -1.812 1 67.12 95 TYR B O 1
ATOM 1508 N N . ARG B 1 96 ? 15.469 -8.008 -3.578 1 52.09 96 ARG B N 1
ATOM 1509 C CA . ARG B 1 96 ? 16.609 -7.355 -2.936 1 52.09 96 ARG B CA 1
ATOM 1510 C C . ARG B 1 96 ? 16.484 -5.84 -3.002 1 52.09 96 ARG B C 1
ATOM 1512 O O . ARG B 1 96 ? 15.914 -5.301 -3.955 1 52.09 96 ARG B O 1
#

InterPro domains:
  IPR002833 Peptidyl-tRNA hydrolase, PTH2 [PF01981] (2-79)
  IPR023476 Peptidyl-tRNA hydrolase II domain superfamily [G3DSA:3.40.1490.10] (1-89)
  IPR023476 Peptidyl-tRNA hydrolase II domain superfamily [SSF102462] (2-79)
  IPR042237 Putative peptidyl-tRNA hydrolase PTRHD1 [PTHR46194] (1-91)

Foldseek 3Di:
DVQQVVFAVVQLVVCVVPPLSVVQVVCVVPHDDFDWAFPDLVLVVVLVVQCVVVVWGKGFGADPPVRGTDYMDTRRDPDDDPSNVVSCVVGTDRDD/DVQQVVFAVVQLVVCVVPPLSVVQVVCVVPHDDFDWAFPDLVLVVVLVVQCVVVVWGKGFGADPPVRGTDYMDTRHDPDDDPSNVVSCVVGTDRDD